Protein AF-A0A959UDE2-F1 (afdb_monomer)

Solvent-accessible surface area (backbone atoms only — not comparable to full-atom values): 11871 Å² total; per-residue (Å²): 130,57,74,70,58,54,49,51,53,54,50,54,54,52,52,52,50,50,57,50,50,54,61,70,44,70,85,55,93,52,63,67,60,54,53,51,52,50,51,52,51,51,52,51,49,50,52,50,49,54,52,45,51,59,54,64,69,48,62,85,68,68,84,75,80,61,87,72,89,78,67,76,58,68,69,60,53,53,56,47,50,55,52,51,49,52,54,49,39,49,51,40,50,53,50,49,48,43,42,34,73,77,64,70,37,81,78,44,67,22,20,68,50,40,46,54,50,52,62,78,40,41,63,65,49,65,68,39,83,88,42,53,56,46,80,45,87,44,30,38,33,42,39,53,98,88,46,47,45,58,48,44,40,30,78,72,29,40,61,63,42,44,41,37,64,44,51,33,48,33,38,61,72,53,65,54,91,64,90,65,77,44,41,68,58,39,43,51,52,50,53,54,32,37,78,67,63,49,32,40,76,70,87,79,75,37,30,33,78,99

Nearest PDB structures (foldseek):
  7z1n-assembly1_P  TM=7.019E-01  e=1.060E+00  Saccharomyces cerevisiae W303
  7z31-assembly1_P  TM=6.556E-01  e=1.060E+00  Saccharomyces cerevisiae S288C
  8bws-assembly1_P  TM=5.848E-01  e=4.422E+00  Saccharomyces cerevisiae S288C
  6jyi-assembly1_B  TM=6.966E-01  e=8.020E+00  Bacillus cereus ATCC 14579

Sequence (210 aa):
MNRKSQFWLFFISSLSLVVFLTFLNYHNSNLIVYLLLIALTIALLIKAITYKTQNDLIVDIDINELPRENAIPLDDQITEFYHILSLFNKAQKDSCDILHKDLNLPIPITNNEWVVFRMENKKAIKDYSKYQIFPHGYGLSLKTPDFFIDFDFGENGEINGFDAGRLFNFISKNKIKSSLKNQKIIEQVIADQINKNKVVYSGYINHYLA

pLDDT: mean 83.31, std 16.68, range [41.69, 98.69]

Secondary structure (DSSP, 8-state):
--HHHHHHHHHHHHHHHHHHHHHHGGGS--HHHHHHHHHHHHHHHHHHHHHHHHHHSS----TTSS-GGGPPPHHHHHHHHHHHHHHHHHHHHHHHHHHHHTT-PPPPSSHHHHHHHHHHTHHHHHH-SSSEEEEETTEEEEE-SS-EEEEE--TT--S--B-HHHHHHHHHHTT---S--SHHHHHHHHHHHHHTTSEEE-SSS-EEE-

Mean predicted aligned error: 13.26 Å

Structure (mmCIF, N/CA/C/O backbone):
data_AF-A0A959UDE2-F1
#
_entry.id   AF-A0A959UDE2-F1
#
loop_
_atom_site.group_PDB
_atom_site.id
_atom_site.type_symbol
_atom_site.label_atom_id
_atom_site.label_alt_id
_atom_site.label_comp_id
_atom_site.label_asym_id
_atom_site.label_entity_id
_atom_site.label_seq_id
_atom_site.pdbx_PDB_ins_code
_atom_site.Cartn_x
_atom_site.Cartn_y
_atom_site.Cartn_z
_atom_site.occupancy
_atom_site.B_iso_or_equiv
_atom_site.auth_seq_id
_atom_site.auth_comp_id
_atom_site.auth_asym_id
_atom_site.auth_atom_id
_atom_site.pdbx_PDB_model_num
ATOM 1 N N . MET A 1 1 ? -7.900 -1.414 40.542 1.00 51.38 1 MET A N 1
ATOM 2 C CA . MET A 1 1 ? -6.565 -1.698 39.963 1.00 51.38 1 MET A CA 1
ATOM 3 C C . MET A 1 1 ? -6.672 -1.631 38.449 1.00 51.38 1 MET A C 1
ATOM 5 O O . MET A 1 1 ? -7.536 -2.300 37.899 1.00 51.38 1 MET A O 1
ATOM 9 N N . ASN A 1 2 ? -5.869 -0.802 37.779 1.00 61.62 2 ASN A N 1
ATOM 10 C CA . ASN A 1 2 ? -5.877 -0.717 36.312 1.00 61.62 2 ASN A CA 1
ATOM 11 C C . ASN A 1 2 ? -5.228 -1.975 35.685 1.00 61.62 2 ASN A C 1
ATOM 13 O O . ASN A 1 2 ? -4.463 -2.677 36.350 1.00 61.62 2 ASN A O 1
ATOM 17 N N . ARG A 1 3 ? -5.510 -2.279 34.409 1.00 56.88 3 ARG A N 1
ATOM 18 C CA . ARG A 1 3 ? -4.966 -3.479 33.733 1.00 56.88 3 ARG A CA 1
ATOM 19 C C . ARG A 1 3 ? -3.430 -3.536 33.752 1.00 56.88 3 ARG A C 1
ATOM 21 O O . ARG A 1 3 ? -2.873 -4.616 33.923 1.00 56.88 3 ARG A O 1
ATOM 28 N N . LYS A 1 4 ? -2.754 -2.377 33.685 1.00 55.34 4 LYS A N 1
ATOM 29 C CA . LYS A 1 4 ? -1.290 -2.263 33.836 1.00 55.34 4 LYS A CA 1
ATOM 30 C C . LYS A 1 4 ? -0.834 -2.812 35.205 1.00 55.34 4 LYS A C 1
ATOM 32 O O . LYS A 1 4 ? 0.069 -3.638 35.262 1.00 55.34 4 LYS A O 1
ATOM 37 N N . SER A 1 5 ? -1.507 -2.448 36.298 1.00 61.59 5 SER A N 1
ATOM 38 C CA . SER A 1 5 ? -1.184 -2.904 37.662 1.00 61.59 5 SER A CA 1
ATOM 39 C C . SER A 1 5 ? -1.446 -4.398 37.896 1.00 61.59 5 SER A C 1
ATOM 41 O O . SER A 1 5 ? -0.665 -5.045 38.586 1.00 61.59 5 SER A O 1
ATOM 43 N N . GLN A 1 6 ? -2.489 -4.974 37.284 1.00 65.56 6 GLN A N 1
ATOM 44 C CA . GLN A 1 6 ? -2.759 -6.419 37.355 1.00 65.56 6 GLN A CA 1
ATOM 45 C C . GLN A 1 6 ? -1.688 -7.241 36.626 1.00 65.56 6 GLN A C 1
ATOM 47 O O . GLN A 1 6 ? -1.254 -8.270 37.141 1.00 65.56 6 GLN A O 1
ATOM 52 N N . PHE A 1 7 ? -1.223 -6.763 35.468 1.00 67.69 7 PHE A N 1
ATOM 53 C CA . PHE A 1 7 ? -0.154 -7.413 34.712 1.00 67.69 7 PHE A CA 1
ATOM 54 C C . PHE A 1 7 ? 1.179 -7.403 35.473 1.00 67.69 7 PHE A C 1
ATOM 56 O O . PHE A 1 7 ? 1.817 -8.444 35.600 1.00 67.69 7 PHE A O 1
ATOM 63 N N . TRP A 1 8 ? 1.570 -6.259 36.046 1.00 62.38 8 TRP A N 1
ATOM 64 C CA . TRP A 1 8 ? 2.806 -6.155 36.833 1.00 62.38 8 TRP A CA 1
ATOM 65 C C . TRP A 1 8 ? 2.795 -7.048 38.078 1.00 62.38 8 TRP A C 1
ATOM 67 O O . TRP A 1 8 ? 3.799 -7.691 38.371 1.00 62.38 8 TRP A O 1
ATOM 77 N N . LEU A 1 9 ? 1.658 -7.154 38.771 1.00 62.78 9 LEU A N 1
ATOM 78 C CA . LEU A 1 9 ? 1.518 -8.051 39.923 1.00 62.78 9 LEU A CA 1
ATOM 79 C C . LEU A 1 9 ? 1.625 -9.531 39.533 1.00 62.78 9 LEU A C 1
ATOM 81 O O . LEU A 1 9 ? 2.259 -10.299 40.254 1.00 62.78 9 LEU A O 1
ATOM 85 N N . PHE A 1 10 ? 1.062 -9.925 38.387 1.00 65.81 10 PHE A N 1
ATOM 86 C CA . PHE A 1 10 ? 1.195 -11.288 37.864 1.00 65.81 10 PHE A CA 1
ATOM 87 C C . PHE A 1 10 ? 2.630 -11.592 37.401 1.00 65.81 10 PHE A C 1
ATOM 89 O O . PHE A 1 10 ? 3.157 -12.676 37.641 1.00 65.81 10 PHE A O 1
ATOM 96 N N . PHE A 1 11 ? 3.297 -10.619 36.779 1.00 66.31 11 PHE A N 1
ATOM 97 C CA . PHE A 1 11 ? 4.675 -10.770 36.319 1.00 66.31 11 PHE A CA 1
ATOM 98 C C . PHE A 1 11 ? 5.650 -10.930 37.495 1.00 66.31 11 PHE A C 1
ATOM 100 O O . PHE A 1 11 ? 6.441 -11.872 37.515 1.00 66.31 11 PHE A O 1
ATOM 107 N N . ILE A 1 12 ? 5.541 -10.078 38.520 1.00 67.88 12 ILE A N 1
ATOM 108 C CA . ILE A 1 12 ? 6.398 -10.134 39.714 1.00 67.88 12 ILE A CA 1
ATOM 109 C C . ILE A 1 12 ? 6.193 -11.445 40.485 1.00 67.88 12 ILE A C 1
ATOM 111 O O . ILE A 1 12 ? 7.171 -12.059 40.908 1.00 67.88 12 ILE A O 1
ATOM 115 N N . SER A 1 13 ? 4.951 -11.919 40.632 1.00 65.62 13 SER A N 1
ATOM 116 C CA . SER A 1 13 ? 4.688 -13.187 41.325 1.00 65.62 13 SER A CA 1
ATOM 117 C C . SER A 1 13 ? 5.232 -14.396 40.554 1.00 65.62 13 SER A C 1
ATOM 119 O O . SER A 1 13 ? 5.797 -15.303 41.164 1.00 65.62 13 SER A O 1
ATOM 121 N N . SER A 1 14 ? 5.147 -14.383 39.220 1.00 65.38 14 SER A N 1
ATOM 122 C CA . SER A 1 14 ? 5.686 -15.452 38.370 1.00 65.38 14 SER A CA 1
ATOM 123 C C . SER A 1 14 ? 7.220 -15.499 38.356 1.00 65.38 14 SER A C 1
ATOM 125 O O . SER A 1 14 ? 7.794 -16.585 38.432 1.00 65.38 14 SER A O 1
ATOM 127 N N . LEU A 1 15 ? 7.895 -14.344 38.349 1.00 64.38 15 LEU A N 1
ATOM 128 C CA . LEU A 1 15 ? 9.357 -14.271 38.374 1.00 64.38 15 LEU A CA 1
ATOM 129 C C . LEU A 1 15 ? 9.918 -14.765 39.715 1.00 64.38 15 LEU A C 1
ATOM 131 O O . LEU A 1 15 ? 10.871 -15.543 39.737 1.00 64.38 15 LEU A O 1
ATOM 135 N N . SER A 1 16 ? 9.278 -14.391 40.827 1.00 67.94 16 SER A N 1
ATOM 136 C CA . SER A 1 16 ? 9.636 -14.885 42.161 1.00 67.94 16 SER A CA 1
ATOM 137 C C . SER A 1 16 ? 9.441 -16.396 42.295 1.00 67.94 16 SER A C 1
ATOM 139 O O . SER A 1 16 ? 10.277 -17.063 42.901 1.00 67.94 16 SER A O 1
ATOM 141 N N . LEU A 1 17 ? 8.382 -16.956 41.697 1.00 68.56 17 LEU A N 1
ATOM 142 C CA . LEU A 1 17 ? 8.134 -18.399 41.708 1.00 68.56 17 LEU A CA 1
ATOM 143 C C . LEU A 1 17 ? 9.202 -19.164 40.920 1.00 68.56 17 LEU A C 1
ATOM 145 O O . LEU A 1 17 ? 9.684 -20.193 41.386 1.00 68.56 17 LEU A O 1
ATOM 149 N N . VAL A 1 18 ? 9.603 -18.655 39.753 1.00 64.19 18 VAL A N 1
ATOM 150 C CA . VAL A 1 18 ? 10.652 -19.284 38.945 1.00 64.19 18 VAL A CA 1
ATOM 151 C C . VAL A 1 18 ? 11.982 -19.263 39.686 1.00 64.19 18 VAL A C 1
ATOM 153 O O . VAL A 1 18 ? 12.562 -20.327 39.851 1.00 64.19 18 VAL A O 1
ATOM 156 N N . VAL A 1 19 ? 12.418 -18.109 40.207 1.00 68.00 19 VAL A N 1
ATOM 157 C CA . VAL A 1 19 ? 13.674 -17.981 40.975 1.00 68.00 19 VAL A CA 1
ATOM 158 C C . VAL A 1 19 ? 13.685 -18.906 42.197 1.00 68.00 19 VAL A C 1
ATOM 160 O O . VAL A 1 19 ? 14.695 -19.548 42.484 1.00 68.00 19 VAL A O 1
ATOM 163 N N . PHE A 1 20 ? 12.553 -19.022 42.894 1.00 68.38 20 PHE A N 1
ATOM 164 C CA . PHE A 1 20 ? 12.403 -19.922 44.036 1.00 68.38 20 PHE A CA 1
ATOM 165 C C 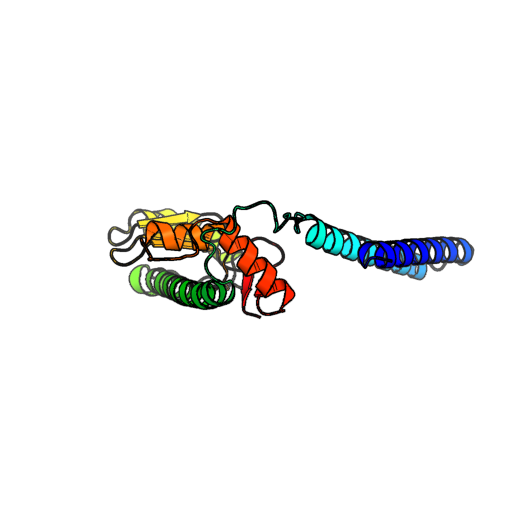. 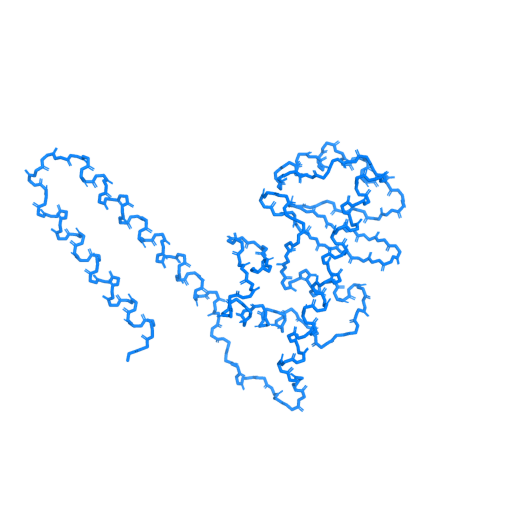PHE A 1 20 ? 12.506 -21.402 43.633 1.00 68.38 20 PHE A C 1
ATOM 167 O O . PHE A 1 20 ? 13.192 -22.179 44.298 1.00 68.38 20 PHE A O 1
ATOM 174 N N . LEU A 1 21 ? 11.897 -21.798 42.510 1.00 63.06 21 LEU A N 1
ATOM 175 C CA . LEU A 1 21 ? 11.994 -23.160 41.979 1.00 63.06 21 LEU A CA 1
ATOM 176 C C . LEU A 1 21 ? 13.403 -23.492 41.466 1.00 63.06 21 LEU A C 1
ATOM 178 O O . LEU A 1 21 ? 13.853 -24.623 41.651 1.00 63.06 21 LEU A O 1
ATOM 182 N N . THR A 1 22 ? 14.136 -22.535 40.882 1.00 62.19 22 THR A N 1
ATOM 183 C CA . THR A 1 22 ? 15.546 -22.738 40.506 1.00 62.19 22 THR A CA 1
ATOM 184 C C . THR A 1 22 ? 16.444 -22.913 41.727 1.00 62.19 22 THR A C 1
ATOM 186 O O . THR A 1 22 ? 17.376 -23.712 41.679 1.00 62.19 22 THR A O 1
ATOM 189 N N . PHE A 1 23 ? 16.151 -22.212 42.827 1.00 64.69 23 PHE A N 1
ATOM 190 C CA . PHE A 1 23 ? 16.883 -22.348 44.087 1.00 64.69 23 PHE A CA 1
ATOM 191 C C . PHE A 1 23 ? 16.626 -23.709 44.755 1.00 64.69 23 PHE A C 1
ATOM 193 O O . PHE A 1 23 ? 17.565 -24.363 45.200 1.00 64.69 23 PHE A O 1
ATOM 200 N N . LEU A 1 24 ? 15.375 -24.188 44.753 1.00 62.50 24 LEU A N 1
ATOM 201 C CA . LEU A 1 24 ? 15.019 -25.506 45.295 1.00 62.50 24 LEU A CA 1
ATOM 202 C C . LEU A 1 24 ? 15.582 -26.677 44.470 1.00 62.50 24 LEU A C 1
ATOM 204 O O . LEU A 1 24 ? 15.932 -27.709 45.040 1.00 62.50 24 LEU A O 1
ATOM 208 N N . ASN A 1 25 ? 15.709 -26.528 43.147 1.00 57.69 25 ASN A N 1
ATOM 209 C CA . ASN A 1 25 ? 16.255 -27.571 42.269 1.00 57.69 25 ASN A CA 1
ATOM 210 C C . ASN A 1 25 ? 17.786 -27.559 42.136 1.00 57.69 25 ASN A C 1
ATOM 212 O O . ASN A 1 25 ? 18.331 -28.462 41.506 1.00 57.69 25 ASN A O 1
ATOM 216 N N . TYR A 1 26 ? 18.496 -26.601 42.741 1.00 56.41 26 TYR A N 1
ATOM 217 C CA . TYR A 1 26 ? 19.959 -26.496 42.644 1.00 56.41 26 TYR A CA 1
ATOM 218 C C . TYR A 1 26 ? 20.704 -27.735 43.187 1.00 56.41 26 TYR A C 1
ATOM 220 O O . TYR A 1 26 ? 21.843 -27.995 42.807 1.00 56.41 26 TYR A O 1
ATOM 228 N N . HIS A 1 27 ? 20.050 -28.550 44.022 1.00 59.66 27 HIS A N 1
ATOM 229 C CA . HIS A 1 27 ? 20.620 -29.789 44.558 1.00 59.66 27 HIS A CA 1
ATOM 230 C C . HIS A 1 27 ? 20.353 -31.053 43.721 1.00 59.66 27 HIS A C 1
ATOM 232 O O . HIS A 1 27 ? 20.946 -32.088 44.013 1.00 59.66 27 HIS A O 1
ATOM 238 N N . ASN A 1 28 ? 19.531 -30.989 42.665 1.00 59.72 28 ASN A N 1
ATOM 239 C CA . ASN A 1 28 ? 19.298 -32.112 41.753 1.00 59.72 28 ASN A CA 1
ATOM 240 C C . ASN A 1 28 ? 19.955 -31.835 40.396 1.00 59.72 28 ASN A C 1
ATOM 242 O O . ASN A 1 28 ? 19.566 -30.921 39.676 1.00 59.72 28 ASN A O 1
ATOM 246 N N . SER A 1 29 ? 20.941 -32.657 40.028 1.00 58.19 29 SER A N 1
ATOM 247 C CA . SER A 1 29 ? 21.861 -32.507 38.885 1.00 58.19 29 SER A CA 1
ATOM 248 C C . SER A 1 29 ? 21.223 -32.630 37.490 1.00 58.19 29 SER A C 1
ATOM 250 O O . SER A 1 29 ? 21.885 -33.034 36.535 1.00 58.19 29 SER A O 1
ATOM 252 N N . ASN A 1 30 ? 19.936 -32.324 37.332 1.00 72.25 30 ASN A N 1
ATOM 253 C CA . ASN A 1 30 ? 19.227 -32.511 36.076 1.00 72.25 30 ASN A CA 1
ATOM 254 C C . ASN A 1 30 ? 19.313 -31.240 35.219 1.00 72.25 30 ASN A C 1
ATOM 256 O O . ASN A 1 30 ? 18.377 -30.444 35.136 1.00 72.25 30 ASN A O 1
ATOM 260 N N . LEU A 1 31 ? 20.477 -31.058 34.587 1.00 74.00 31 LEU A N 1
ATOM 261 C CA . LEU A 1 31 ? 20.820 -29.931 33.708 1.00 74.00 31 LEU A CA 1
ATOM 262 C C . LEU A 1 31 ? 19.719 -29.616 32.675 1.00 74.00 31 LEU A C 1
ATOM 264 O O . LEU A 1 31 ? 19.478 -28.455 32.358 1.00 74.00 31 LEU A O 1
ATOM 268 N N . ILE A 1 32 ? 19.002 -30.638 32.200 1.00 74.94 32 ILE A N 1
ATOM 269 C CA . ILE A 1 32 ? 17.891 -30.502 31.247 1.00 74.94 32 ILE A CA 1
ATOM 270 C C . ILE A 1 32 ? 16.738 -29.674 31.835 1.00 74.94 32 ILE A C 1
ATOM 272 O O . ILE A 1 32 ? 16.213 -28.786 31.166 1.00 74.94 32 ILE A O 1
ATOM 276 N N . VAL A 1 33 ? 16.366 -29.910 33.097 1.00 74.38 33 VAL A N 1
ATOM 277 C CA . VAL A 1 33 ? 15.286 -29.166 33.772 1.00 74.38 33 VAL A CA 1
ATOM 278 C C . VAL A 1 33 ? 15.675 -27.698 33.941 1.00 74.38 33 VAL A C 1
ATOM 280 O O . VAL A 1 33 ? 14.852 -26.807 33.740 1.00 74.38 33 VAL A O 1
ATOM 283 N N . TYR A 1 34 ? 16.947 -27.438 34.244 1.00 73.50 34 TYR A N 1
ATOM 284 C CA . TYR A 1 34 ? 17.476 -26.084 34.378 1.00 73.50 34 TYR A CA 1
ATOM 285 C C . TYR A 1 34 ? 17.422 -25.312 33.050 1.00 73.50 34 TYR A C 1
ATOM 287 O O . TYR A 1 34 ? 16.951 -24.176 33.008 1.00 73.50 34 TYR A O 1
ATOM 295 N N . LEU A 1 35 ? 17.821 -25.952 31.946 1.00 76.00 35 LEU A N 1
ATOM 296 C CA . LEU A 1 35 ? 17.748 -25.360 30.608 1.00 76.00 35 LEU A CA 1
ATOM 297 C C . LEU A 1 35 ? 16.302 -25.072 30.176 1.00 76.00 35 LEU A C 1
ATOM 299 O O . LEU A 1 35 ? 16.040 -24.015 29.603 1.00 76.00 35 LEU A O 1
ATOM 303 N N . LEU A 1 36 ? 15.353 -25.958 30.498 1.00 76.62 36 LEU A N 1
ATOM 304 C CA . LEU A 1 36 ? 13.929 -25.741 30.212 1.00 76.62 36 LEU A CA 1
ATOM 305 C C . LEU A 1 36 ? 13.344 -24.567 31.011 1.00 76.62 36 LEU A C 1
ATOM 307 O O . LEU A 1 36 ? 12.588 -23.769 30.458 1.00 76.62 36 LEU A O 1
ATOM 311 N N . LEU A 1 37 ? 13.719 -24.418 32.285 1.00 75.00 37 LEU A N 1
ATOM 312 C CA . LEU A 1 37 ? 13.290 -23.286 33.114 1.00 75.00 37 LEU A CA 1
ATOM 313 C C . LEU A 1 37 ? 13.873 -21.957 32.615 1.00 75.00 37 LEU A C 1
ATOM 315 O O . LEU A 1 37 ? 13.151 -20.959 32.551 1.00 75.00 37 LEU A O 1
ATOM 319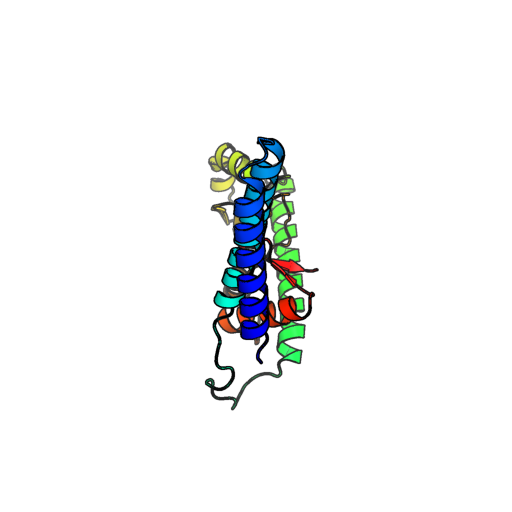 N N . ILE A 1 38 ? 15.143 -21.938 32.199 1.00 77.38 38 ILE A N 1
ATOM 320 C CA . ILE A 1 38 ? 15.755 -20.759 31.569 1.00 77.38 38 ILE A CA 1
ATOM 321 C C . ILE A 1 38 ? 15.019 -20.402 30.276 1.00 77.38 38 ILE A C 1
ATOM 323 O O . ILE A 1 38 ? 14.627 -19.249 30.104 1.00 77.38 38 ILE A O 1
ATOM 327 N N . ALA A 1 39 ? 14.781 -21.376 29.394 1.00 75.88 39 ALA A N 1
ATOM 328 C CA . ALA A 1 39 ? 14.082 -21.148 28.132 1.00 75.88 39 ALA A CA 1
ATOM 329 C C . ALA A 1 39 ? 12.668 -20.586 28.353 1.00 75.88 39 ALA A C 1
ATOM 331 O O . ALA A 1 39 ? 12.279 -19.621 27.694 1.00 75.88 39 ALA A O 1
ATOM 332 N N . LEU A 1 40 ? 11.926 -21.122 29.329 1.00 80.38 40 LEU A N 1
ATOM 333 C CA . LEU A 1 40 ? 10.604 -20.616 29.698 1.00 80.38 40 LEU A CA 1
ATOM 334 C C . LEU A 1 40 ? 10.673 -19.178 30.235 1.00 80.38 40 LEU A C 1
ATOM 336 O O . LEU A 1 40 ? 9.856 -18.341 29.860 1.00 80.38 40 LEU A O 1
ATOM 340 N N . THR A 1 41 ? 11.666 -18.872 31.072 1.00 77.94 41 THR A N 1
ATOM 341 C CA . THR A 1 41 ? 11.870 -17.522 31.623 1.00 77.94 41 THR A CA 1
ATOM 342 C C . THR A 1 41 ? 12.168 -16.513 30.519 1.00 77.94 41 THR A C 1
ATOM 344 O O . THR A 1 41 ? 11.572 -15.439 30.489 1.00 77.94 41 THR A O 1
ATOM 347 N N . ILE A 1 42 ? 13.044 -16.872 29.576 1.00 77.19 42 ILE A N 1
ATOM 348 C CA . ILE A 1 42 ? 13.373 -16.042 28.413 1.00 77.19 42 ILE A CA 1
ATOM 349 C C . ILE A 1 42 ? 12.128 -15.831 27.546 1.00 77.19 42 ILE A C 1
ATOM 351 O O . ILE A 1 42 ? 11.838 -14.697 27.175 1.00 77.19 42 ILE A O 1
ATOM 355 N N . ALA A 1 43 ? 11.347 -16.880 27.272 1.00 78.25 43 ALA A N 1
ATOM 356 C CA . ALA A 1 43 ? 10.117 -16.770 26.489 1.00 78.25 43 ALA A CA 1
ATOM 357 C C . ALA A 1 43 ? 9.082 -15.842 27.151 1.00 78.25 43 ALA A C 1
ATOM 359 O O . ALA A 1 43 ? 8.462 -15.015 26.478 1.00 78.25 43 ALA A O 1
ATOM 360 N N . LEU A 1 44 ? 8.921 -15.930 28.476 1.00 75.19 44 LEU A N 1
ATOM 361 C CA . LEU A 1 44 ? 8.044 -15.039 29.240 1.00 75.19 44 LEU A CA 1
ATOM 362 C C . LEU A 1 44 ? 8.555 -13.593 29.242 1.00 75.19 44 LEU A C 1
ATOM 364 O O . LEU A 1 44 ? 7.751 -12.669 29.110 1.00 75.19 44 LEU A O 1
ATOM 368 N N . LEU A 1 45 ? 9.871 -13.388 29.337 1.00 73.88 45 LEU A N 1
ATOM 369 C CA . LEU A 1 45 ? 10.493 -12.067 29.265 1.00 73.88 45 LEU A CA 1
ATOM 370 C C . LEU A 1 45 ? 10.303 -11.436 27.881 1.00 73.88 45 LEU A C 1
ATOM 372 O O . LEU A 1 45 ? 9.892 -10.283 27.802 1.00 73.88 45 LEU A O 1
ATOM 376 N N . ILE A 1 46 ? 10.528 -12.192 26.800 1.00 73.12 46 ILE A N 1
ATOM 377 C CA . ILE A 1 46 ? 10.279 -11.739 25.424 1.00 73.12 46 ILE A CA 1
ATOM 378 C C . ILE A 1 46 ? 8.813 -11.342 25.276 1.00 73.12 46 ILE A C 1
ATOM 380 O O . ILE A 1 46 ? 8.529 -10.230 24.850 1.00 73.12 46 ILE A O 1
ATOM 384 N N . LYS A 1 47 ? 7.875 -12.192 25.714 1.00 71.50 47 LYS A N 1
ATOM 385 C CA . LYS A 1 47 ? 6.440 -11.892 25.641 1.00 71.50 47 LYS A CA 1
ATOM 386 C C . LYS A 1 47 ? 6.067 -10.633 26.431 1.00 71.50 47 LYS A C 1
ATOM 388 O O . LYS A 1 47 ? 5.255 -9.842 25.958 1.00 71.50 47 LYS A O 1
ATOM 393 N N . ALA A 1 48 ? 6.662 -10.425 27.606 1.00 67.31 48 ALA A N 1
ATOM 394 C CA . ALA A 1 48 ? 6.445 -9.228 28.414 1.00 67.31 48 ALA A CA 1
ATOM 395 C C . ALA A 1 48 ? 7.038 -7.969 27.765 1.00 67.31 48 ALA A C 1
ATOM 397 O O . ALA A 1 48 ? 6.390 -6.924 27.782 1.00 67.31 48 ALA A O 1
ATOM 398 N N . ILE A 1 49 ? 8.226 -8.068 27.159 1.00 68.19 49 ILE A N 1
ATOM 399 C CA . ILE A 1 49 ? 8.845 -6.979 26.396 1.00 68.19 49 ILE A CA 1
ATOM 400 C C . ILE A 1 49 ? 7.983 -6.652 25.180 1.00 68.19 49 ILE A C 1
ATOM 402 O O . ILE A 1 49 ? 7.594 -5.505 25.043 1.00 68.19 49 ILE A O 1
ATOM 406 N N . THR A 1 50 ? 7.589 -7.632 24.364 1.00 67.81 50 THR A N 1
ATOM 407 C CA . THR A 1 50 ? 6.712 -7.421 23.201 1.00 67.81 50 THR A CA 1
ATOM 408 C C . THR A 1 50 ? 5.383 -6.783 23.602 1.00 67.81 50 THR A C 1
ATOM 410 O O . THR A 1 50 ? 4.956 -5.821 22.971 1.00 67.81 50 THR A O 1
ATOM 413 N N . TYR A 1 51 ? 4.754 -7.256 24.683 1.00 64.75 51 TYR A N 1
ATOM 414 C CA . TYR A 1 51 ? 3.516 -6.671 25.206 1.00 64.75 51 TYR A CA 1
ATOM 415 C C . TYR A 1 51 ? 3.717 -5.237 25.711 1.00 64.75 51 TYR A C 1
ATOM 417 O O . TYR A 1 51 ? 2.862 -4.375 25.503 1.00 64.75 51 TYR A O 1
ATOM 425 N N . LYS A 1 52 ? 4.846 -4.962 26.373 1.00 65.81 52 LYS A N 1
ATOM 426 C CA . LYS A 1 52 ? 5.204 -3.615 26.814 1.00 65.81 52 LYS A CA 1
ATOM 427 C C . LYS A 1 52 ? 5.475 -2.707 25.618 1.00 65.81 52 LYS A C 1
ATOM 429 O O . LYS A 1 52 ? 4.913 -1.630 25.580 1.00 65.81 52 LYS A O 1
ATOM 434 N N . THR A 1 53 ? 6.229 -3.143 24.614 1.00 60.19 53 THR A N 1
ATOM 435 C CA . THR A 1 53 ? 6.484 -2.372 23.391 1.00 60.19 53 THR A CA 1
ATOM 436 C C . THR A 1 53 ? 5.190 -2.093 22.628 1.00 60.19 53 THR A C 1
ATOM 438 O O . THR A 1 53 ? 4.985 -0.965 22.206 1.00 60.19 53 THR A O 1
ATOM 441 N N . GLN A 1 54 ? 4.271 -3.059 22.525 1.00 55.53 54 GLN A N 1
ATOM 442 C CA . GLN A 1 54 ? 2.940 -2.832 21.944 1.00 55.53 54 GLN A CA 1
ATOM 443 C C . GLN A 1 54 ? 2.120 -1.799 22.732 1.00 55.53 54 GLN A C 1
ATOM 445 O O . GLN A 1 54 ? 1.416 -1.008 22.119 1.00 55.53 54 GLN A O 1
ATOM 450 N N . ASN A 1 55 ? 2.221 -1.771 24.065 1.00 54.00 55 ASN A N 1
ATOM 451 C CA . ASN A 1 55 ? 1.498 -0.804 24.902 1.00 54.00 55 ASN A CA 1
ATOM 452 C C . ASN A 1 55 ? 2.207 0.545 25.081 1.00 54.00 55 ASN A C 1
ATOM 454 O O . ASN A 1 55 ? 1.535 1.522 25.375 1.00 54.00 55 ASN A O 1
ATOM 458 N N . ASP A 1 56 ? 3.528 0.609 24.931 1.00 51.28 56 ASP A N 1
ATOM 459 C CA . ASP A 1 56 ? 4.316 1.845 24.992 1.00 51.28 56 ASP A CA 1
ATOM 460 C C . ASP A 1 56 ? 4.345 2.542 23.615 1.00 51.28 56 ASP A C 1
ATOM 462 O O . ASP A 1 56 ? 4.539 3.752 23.541 1.00 51.28 56 ASP A O 1
ATOM 466 N N . LEU A 1 57 ? 4.097 1.801 22.521 1.00 45.91 57 LEU A N 1
ATOM 467 C CA . LEU A 1 57 ? 3.760 2.356 21.201 1.00 45.91 57 LEU A CA 1
ATOM 468 C C . LEU A 1 57 ? 2.332 2.915 21.149 1.00 45.91 57 LEU A C 1
ATOM 470 O O . LEU A 1 57 ? 2.038 3.755 20.299 1.00 45.91 57 LEU A O 1
ATOM 474 N N . ILE A 1 58 ? 1.460 2.516 22.082 1.00 43.56 58 ILE A N 1
ATOM 475 C CA . ILE A 1 58 ? 0.266 3.295 22.406 1.00 43.56 58 ILE A CA 1
ATOM 476 C C . ILE A 1 58 ? 0.763 4.463 23.253 1.00 43.56 58 ILE A C 1
ATOM 478 O O . ILE A 1 58 ? 0.735 4.439 24.482 1.00 43.56 58 ILE A O 1
ATOM 482 N N . VAL A 1 59 ? 1.256 5.499 22.573 1.00 43.97 59 VAL A N 1
ATOM 483 C CA . VAL A 1 59 ? 1.292 6.838 23.154 1.00 43.97 59 VAL A CA 1
ATOM 484 C C . VAL A 1 59 ? -0.098 7.044 23.751 1.00 43.97 59 VAL A C 1
ATOM 486 O O . VAL A 1 59 ? -1.089 6.893 23.033 1.00 43.97 59 VAL A O 1
ATOM 489 N N . ASP A 1 60 ? -0.178 7.322 25.054 1.00 41.97 60 ASP A N 1
ATOM 490 C CA . ASP A 1 60 ? -1.387 7.850 25.683 1.00 41.97 60 ASP A CA 1
ATOM 491 C C . ASP A 1 60 ? -1.642 9.212 25.008 1.00 41.97 60 ASP A C 1
ATOM 493 O O . ASP A 1 60 ? -1.252 10.270 25.495 1.00 41.97 60 ASP A O 1
ATOM 497 N N . ILE A 1 61 ? -2.189 9.177 23.790 1.00 46.56 61 ILE A N 1
ATOM 498 C CA . ILE A 1 61 ? -2.664 10.347 23.079 1.00 46.56 61 ILE A CA 1
ATOM 499 C C . ILE A 1 61 ? -3.859 10.773 23.905 1.00 46.56 61 ILE A C 1
ATOM 501 O O . ILE A 1 61 ? -4.890 10.097 23.897 1.00 46.56 61 ILE A O 1
ATOM 505 N N . ASP A 1 62 ? -3.704 11.870 24.639 1.00 44.38 62 ASP A N 1
ATOM 506 C CA . ASP A 1 62 ? -4.840 12.533 25.246 1.00 44.38 62 ASP A CA 1
ATOM 507 C C . ASP A 1 62 ? -5.803 12.920 24.119 1.00 44.38 62 ASP A C 1
ATOM 509 O O . ASP A 1 62 ? -5.609 13.881 23.371 1.00 44.38 62 ASP A O 1
ATOM 513 N N . ILE A 1 63 ? -6.841 12.102 23.961 1.00 46.50 63 ILE A N 1
ATOM 514 C CA . ILE A 1 63 ? -7.918 12.271 22.987 1.00 46.50 63 ILE A CA 1
ATOM 515 C C . ILE A 1 63 ? -8.720 13.561 23.225 1.00 46.50 63 ILE A C 1
ATOM 517 O O . ILE A 1 63 ? -9.628 13.862 22.450 1.00 46.50 63 ILE A O 1
ATOM 521 N N . ASN A 1 64 ? -8.407 14.332 24.273 1.00 46.06 64 ASN A N 1
ATOM 522 C CA . ASN A 1 64 ? -9.091 15.572 24.617 1.00 46.06 64 ASN A CA 1
ATOM 523 C C . ASN A 1 64 ? -8.337 16.855 24.233 1.00 46.06 64 ASN A C 1
ATOM 525 O O . ASN A 1 64 ? -8.939 17.919 24.343 1.00 46.06 64 ASN A O 1
ATOM 529 N N . GLU A 1 65 ? -7.098 16.797 23.732 1.00 47.62 65 GLU A N 1
ATOM 530 C CA . GLU A 1 65 ? -6.305 18.012 23.447 1.00 47.62 65 GLU A CA 1
ATOM 531 C C . GLU A 1 65 ? -6.367 18.533 21.996 1.00 47.62 65 GLU A C 1
ATOM 533 O O . GLU A 1 65 ? -5.578 19.394 21.607 1.00 47.62 65 GLU A O 1
ATOM 538 N N . LEU A 1 66 ? -7.321 18.087 21.171 1.00 47.12 66 LEU A N 1
ATOM 539 C CA . LEU A 1 66 ? -7.578 18.724 19.870 1.00 47.12 66 LEU A CA 1
ATOM 540 C C . LEU A 1 66 ? -8.956 19.405 19.846 1.00 47.12 66 LEU A C 1
ATOM 542 O O . LEU A 1 66 ? -9.938 18.790 20.272 1.00 47.12 66 LEU A O 1
ATOM 546 N N . PRO A 1 67 ? -9.067 20.652 19.339 1.00 44.69 67 PRO A N 1
ATOM 547 C CA . PRO A 1 67 ? -10.336 21.371 19.293 1.00 44.69 67 PRO A CA 1
ATOM 548 C C . PRO A 1 67 ? -11.368 20.581 18.478 1.00 44.69 67 PRO A C 1
ATOM 550 O O . PRO A 1 67 ? -11.220 20.388 17.271 1.00 44.69 67 PRO A O 1
ATOM 553 N N . ARG A 1 68 ? -12.427 20.122 19.151 1.00 54.59 68 ARG A N 1
ATOM 554 C CA . ARG A 1 68 ? -13.516 19.297 18.597 1.00 54.59 68 ARG A CA 1
ATOM 555 C C . ARG A 1 68 ? -14.512 20.059 17.719 1.00 54.59 68 ARG A C 1
ATOM 557 O O . ARG A 1 68 ? -15.541 19.504 17.359 1.00 54.59 68 ARG A O 1
ATOM 564 N N . GLU A 1 69 ? -14.241 21.306 17.350 1.00 41.69 69 GLU A N 1
ATOM 565 C CA . GLU A 1 69 ? -15.253 22.138 16.686 1.00 41.69 69 GLU A CA 1
ATOM 566 C C . GLU A 1 69 ? -15.508 21.792 15.210 1.00 41.69 69 GLU A C 1
ATOM 568 O O . GLU A 1 69 ? -16.471 22.292 14.649 1.00 41.69 69 GLU A O 1
ATOM 573 N N . ASN A 1 70 ? -14.728 20.894 14.585 1.00 50.06 70 ASN A N 1
ATOM 574 C CA . ASN A 1 70 ? -14.965 20.426 13.205 1.00 50.06 70 ASN A CA 1
ATOM 575 C C . ASN A 1 70 ? -14.567 18.949 12.970 1.00 50.06 70 ASN A C 1
ATOM 577 O O . ASN A 1 70 ? -14.189 18.570 11.858 1.00 50.06 70 ASN A O 1
ATOM 581 N N . ALA A 1 71 ? -14.572 18.114 14.016 1.00 58.84 71 ALA A N 1
ATOM 582 C CA . ALA A 1 71 ? -14.166 16.714 13.895 1.00 58.84 71 ALA A CA 1
ATOM 583 C C . ALA A 1 71 ? -15.244 15.897 13.160 1.00 58.84 71 ALA A C 1
ATOM 585 O O . ALA A 1 71 ? -16.383 15.809 13.611 1.00 58.84 71 ALA A O 1
ATOM 586 N N . ILE A 1 72 ? -14.873 15.299 12.027 1.00 61.34 72 ILE A N 1
ATOM 587 C CA . ILE A 1 72 ? -15.731 14.365 11.287 1.00 61.34 72 ILE A CA 1
ATOM 588 C C . ILE A 1 72 ? -16.021 13.156 12.192 1.00 61.34 72 ILE A C 1
ATOM 590 O O . ILE A 1 72 ? -15.077 12.680 12.836 1.00 61.34 72 ILE A O 1
ATOM 594 N N . PRO A 1 73 ? -17.275 12.665 12.272 1.00 73.56 73 PRO A N 1
ATOM 595 C CA . PRO A 1 73 ? -17.623 11.506 13.089 1.00 73.56 73 PRO A CA 1
ATOM 596 C C . PRO A 1 73 ? -16.696 10.314 12.824 1.00 73.56 73 PRO A C 1
ATOM 598 O O . PRO A 1 73 ? -16.330 10.036 11.684 1.00 73.56 73 PRO A O 1
ATOM 601 N N . LEU A 1 74 ? -16.310 9.598 13.882 1.00 72.31 74 LEU A N 1
ATOM 602 C CA . LEU A 1 74 ? -15.368 8.477 13.782 1.00 72.31 74 LEU A CA 1
ATOM 603 C C . LEU A 1 74 ? -15.861 7.378 12.822 1.00 72.31 74 LEU A C 1
ATOM 605 O O . LEU A 1 74 ? -15.060 6.801 12.093 1.00 72.31 74 LEU A O 1
ATOM 609 N N . ASP A 1 75 ? -17.170 7.132 12.771 1.00 78.31 75 ASP A N 1
ATOM 610 C CA . ASP A 1 75 ? -17.765 6.123 11.886 1.00 78.31 75 ASP A CA 1
ATOM 611 C C . ASP A 1 75 ? -17.593 6.467 10.394 1.00 78.31 75 ASP A C 1
ATOM 613 O O . ASP A 1 75 ? -17.348 5.577 9.569 1.00 78.31 75 ASP A O 1
ATOM 617 N N . ASP A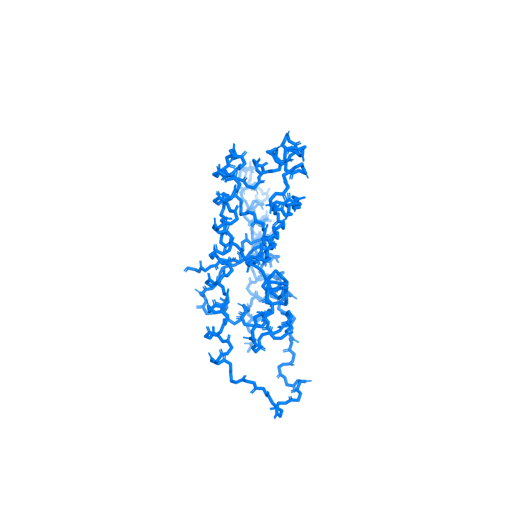 1 76 ? -17.620 7.758 10.049 1.00 83.69 76 ASP A N 1
ATOM 618 C CA . ASP A 1 76 ? -17.351 8.226 8.687 1.00 83.69 76 ASP A CA 1
ATOM 619 C C . ASP A 1 76 ? -15.871 8.017 8.330 1.00 83.69 76 ASP A C 1
ATOM 621 O O . ASP A 1 76 ? -15.554 7.551 7.235 1.00 83.69 76 ASP A O 1
ATOM 625 N N . GLN A 1 77 ? -14.960 8.269 9.279 1.00 88.75 77 GLN A N 1
ATOM 626 C CA . GLN A 1 77 ? -13.520 8.042 9.093 1.00 88.75 77 GLN A CA 1
ATOM 627 C C . GLN A 1 77 ? -13.184 6.555 8.921 1.00 88.75 77 GLN A C 1
ATOM 629 O O . GLN A 1 77 ? -12.316 6.212 8.120 1.00 88.75 77 GLN A O 1
ATOM 634 N N . ILE A 1 78 ? -13.872 5.660 9.639 1.00 92.88 78 ILE A N 1
ATOM 635 C CA . ILE A 1 78 ? -13.694 4.206 9.509 1.00 92.88 78 ILE A CA 1
ATOM 636 C C . ILE A 1 78 ? -14.175 3.727 8.137 1.00 92.88 78 ILE A C 1
ATOM 638 O O . ILE A 1 78 ? -13.468 2.983 7.455 1.00 92.88 78 ILE A O 1
ATOM 642 N N . THR A 1 79 ? -15.364 4.162 7.715 1.00 94.06 79 THR A N 1
ATOM 643 C CA . THR A 1 79 ? -15.911 3.818 6.392 1.00 94.06 79 THR A CA 1
ATOM 644 C C . THR A 1 79 ? -14.960 4.265 5.287 1.00 94.06 79 THR A C 1
ATOM 646 O O . THR A 1 79 ? -14.639 3.513 4.364 1.00 94.06 79 THR A O 1
ATOM 649 N N . GLU A 1 80 ? -14.455 5.484 5.416 1.00 95.00 80 GLU A N 1
ATOM 650 C CA . GLU A 1 80 ? -13.506 6.050 4.482 1.00 95.00 80 GLU A CA 1
ATOM 651 C C . GLU A 1 80 ? -12.152 5.332 4.490 1.00 95.00 80 GLU A C 1
ATOM 653 O O . GLU A 1 80 ? -11.595 5.071 3.426 1.00 95.00 80 GLU A O 1
ATOM 658 N N . PHE A 1 81 ? -11.645 4.946 5.660 1.00 97.25 81 PHE A N 1
ATOM 659 C CA . PHE A 1 81 ? -10.420 4.161 5.784 1.00 97.25 81 PHE A CA 1
ATOM 660 C C . PHE A 1 81 ? -10.493 2.865 4.972 1.00 97.25 81 PHE A C 1
ATOM 662 O O . PHE A 1 81 ? -9.585 2.585 4.189 1.00 97.25 81 PHE A O 1
ATOM 669 N N . TYR A 1 82 ? -11.592 2.113 5.072 1.00 97.75 82 TYR A N 1
ATOM 670 C CA . TYR A 1 82 ? -11.770 0.895 4.277 1.00 97.75 82 TYR A CA 1
ATOM 671 C C . TYR A 1 82 ? -11.908 1.171 2.779 1.00 97.75 82 TYR A C 1
ATOM 673 O O . TYR A 1 82 ? -11.411 0.392 1.961 1.00 97.75 82 TYR A O 1
ATOM 681 N N . HIS A 1 83 ? -12.538 2.285 2.401 1.00 97.44 83 HIS A N 1
ATOM 682 C CA . HIS A 1 83 ? -12.592 2.704 1.005 1.00 97.44 83 HIS A CA 1
ATOM 683 C C . HIS A 1 83 ? -11.191 3.006 0.450 1.00 97.44 83 HIS A C 1
ATOM 685 O O . HIS A 1 83 ? -10.814 2.460 -0.588 1.00 97.44 83 HIS A O 1
ATOM 691 N N . ILE A 1 84 ? -10.392 3.808 1.161 1.00 98.31 84 ILE A N 1
ATOM 692 C CA . ILE A 1 84 ? -9.009 4.120 0.779 1.00 98.31 84 ILE A CA 1
ATOM 693 C C . ILE A 1 84 ? -8.159 2.854 0.719 1.00 98.31 84 ILE A C 1
ATOM 695 O O . ILE A 1 84 ? -7.408 2.676 -0.237 1.00 98.31 84 ILE A O 1
ATOM 699 N N . LEU A 1 85 ? -8.295 1.957 1.694 1.00 98.31 85 LEU A N 1
ATOM 700 C CA . LEU A 1 85 ? -7.544 0.708 1.720 1.00 98.31 85 LEU A CA 1
ATOM 701 C C . LEU A 1 85 ? -7.884 -0.189 0.522 1.00 98.31 85 LEU A C 1
ATOM 703 O O . LEU A 1 85 ? -6.995 -0.797 -0.065 1.00 98.31 85 LEU A O 1
ATOM 707 N N . SER A 1 86 ? -9.150 -0.232 0.104 1.00 98.44 86 SER A N 1
ATOM 708 C CA . SER A 1 86 ? -9.560 -0.943 -1.113 1.00 98.44 86 SER A CA 1
ATOM 709 C C . SER A 1 86 ? -8.891 -0.370 -2.369 1.00 98.44 86 SER A C 1
ATOM 711 O O . SER A 1 86 ? -8.353 -1.120 -3.188 1.00 98.44 86 SER A O 1
ATOM 713 N N . LEU A 1 87 ? -8.850 0.962 -2.501 1.00 98.50 87 LEU A N 1
ATOM 714 C CA . LEU A 1 87 ? -8.153 1.633 -3.604 1.00 98.50 87 LEU A CA 1
ATOM 715 C C . LEU A 1 87 ? -6.642 1.369 -3.572 1.00 98.50 87 LEU A C 1
ATOM 717 O O . LEU A 1 87 ? -6.043 1.111 -4.617 1.00 98.50 87 LEU A O 1
ATOM 721 N N . PHE A 1 88 ? -6.041 1.403 -2.383 1.00 98.69 88 PHE A N 1
ATOM 722 C CA . PHE A 1 88 ? -4.625 1.123 -2.175 1.00 98.69 88 PHE A CA 1
ATOM 723 C C . PHE A 1 88 ? -4.283 -0.314 -2.583 1.00 98.69 88 PHE A C 1
ATOM 725 O O . PHE A 1 88 ? -3.437 -0.511 -3.451 1.00 98.69 88 PHE A O 1
ATOM 732 N N . ASN A 1 89 ? -5.025 -1.306 -2.079 1.00 98.56 89 ASN A N 1
ATOM 733 C CA . ASN A 1 89 ? -4.851 -2.720 -2.426 1.00 98.56 89 ASN A CA 1
ATOM 734 C C . ASN A 1 89 ? -5.009 -2.970 -3.930 1.00 98.56 89 ASN A C 1
ATOM 736 O O . ASN A 1 89 ? -4.256 -3.745 -4.525 1.00 98.56 89 ASN A O 1
ATOM 740 N N . LYS A 1 90 ? -5.969 -2.291 -4.574 1.00 98.56 90 LYS A N 1
ATOM 741 C CA . LYS A 1 90 ? -6.118 -2.351 -6.030 1.00 98.56 90 LYS A CA 1
ATOM 742 C C . LYS A 1 90 ? -4.859 -1.835 -6.730 1.00 98.56 90 LYS A C 1
ATOM 744 O O . LYS A 1 90 ? -4.353 -2.505 -7.623 1.00 98.56 90 LYS A O 1
ATOM 749 N N . ALA A 1 91 ? -4.330 -0.687 -6.312 1.00 98.50 91 ALA A N 1
ATOM 750 C CA . ALA A 1 91 ? -3.113 -0.123 -6.885 1.00 98.50 91 ALA A CA 1
ATOM 751 C C . ALA A 1 91 ? -1.864 -0.990 -6.615 1.00 98.50 91 ALA A C 1
ATOM 753 O O . ALA A 1 91 ? -0.996 -1.076 -7.485 1.00 98.50 91 ALA A O 1
ATOM 754 N N . GLN A 1 92 ? -1.777 -1.700 -5.482 1.00 98.44 92 GLN A N 1
ATOM 755 C CA . GLN A 1 92 ? -0.706 -2.680 -5.226 1.00 98.44 92 GLN A CA 1
ATOM 756 C C . GLN A 1 92 ? -0.778 -3.839 -6.223 1.00 98.44 92 GLN A C 1
ATOM 758 O O . GLN A 1 92 ? 0.220 -4.186 -6.859 1.00 98.44 92 GLN A O 1
ATOM 763 N N . LYS A 1 93 ? -1.980 -4.391 -6.425 1.00 98.06 93 LYS A N 1
ATOM 764 C CA . LYS A 1 93 ? -2.215 -5.449 -7.411 1.00 98.06 93 LYS A CA 1
ATOM 765 C C . LYS A 1 93 ? -1.895 -4.981 -8.831 1.00 98.06 93 LYS A C 1
ATOM 767 O O . LYS A 1 93 ? -1.191 -5.685 -9.548 1.00 98.06 93 LYS A O 1
ATOM 772 N N . ASP A 1 94 ? -2.367 -3.801 -9.226 1.00 97.62 94 ASP A N 1
ATOM 773 C CA . ASP A 1 94 ? -2.096 -3.236 -10.552 1.00 97.62 94 ASP A CA 1
ATOM 774 C C . ASP A 1 94 ? -0.589 -2.989 -10.756 1.00 97.62 94 ASP A C 1
ATOM 776 O O . ASP A 1 94 ? -0.061 -3.217 -11.843 1.00 97.62 94 ASP A O 1
ATOM 780 N N . SER A 1 95 ? 0.131 -2.598 -9.699 1.00 96.56 95 SER A N 1
ATOM 781 C CA . SER A 1 95 ? 1.593 -2.457 -9.732 1.00 96.56 95 SER A CA 1
ATOM 782 C C . SER A 1 95 ? 2.297 -3.792 -9.960 1.00 96.56 95 SER A C 1
ATOM 784 O O . SER A 1 95 ? 3.207 -3.871 -10.782 1.00 96.56 95 SER A O 1
ATOM 786 N N . CYS A 1 96 ? 1.866 -4.853 -9.275 1.00 96.12 96 CYS A N 1
ATOM 787 C CA . CYS A 1 96 ? 2.414 -6.195 -9.475 1.00 96.12 96 CYS A CA 1
ATOM 788 C C . CYS A 1 96 ? 2.104 -6.726 -10.881 1.00 96.12 96 CYS A C 1
ATOM 790 O O . CYS A 1 96 ? 2.977 -7.300 -11.528 1.00 96.12 96 CYS A O 1
ATOM 792 N N . ASP A 1 97 ? 0.895 -6.470 -11.386 1.00 96.00 97 ASP A N 1
ATOM 793 C CA . ASP A 1 97 ? 0.503 -6.808 -12.754 1.00 96.00 97 ASP A CA 1
ATOM 794 C C . ASP A 1 97 ? 1.394 -6.094 -13.784 1.00 96.00 97 ASP A C 1
ATOM 796 O O . ASP A 1 97 ? 1.773 -6.714 -14.774 1.00 96.00 97 ASP A O 1
ATOM 800 N N . ILE A 1 98 ? 1.773 -4.832 -13.551 1.00 93.69 98 ILE A N 1
ATOM 801 C CA . ILE A 1 98 ? 2.723 -4.093 -14.399 1.00 93.69 98 ILE A CA 1
ATOM 802 C C . ILE A 1 98 ? 4.108 -4.746 -14.371 1.00 93.69 98 ILE A C 1
ATOM 804 O O . ILE A 1 98 ? 4.680 -5.010 -15.426 1.00 93.69 98 ILE A O 1
ATOM 808 N N . LEU A 1 99 ? 4.656 -5.049 -13.190 1.00 91.62 99 LEU A N 1
ATOM 809 C CA . LEU A 1 99 ? 5.959 -5.722 -13.101 1.00 91.62 99 LEU A CA 1
ATOM 810 C C . LEU A 1 99 ? 5.944 -7.058 -13.852 1.00 91.62 99 LEU A C 1
ATOM 812 O O . LEU A 1 99 ? 6.878 -7.371 -14.587 1.00 91.62 99 LEU A O 1
ATOM 816 N N . HIS A 1 100 ? 4.860 -7.816 -13.709 1.00 92.62 100 HIS A N 1
ATOM 817 C CA . HIS A 1 100 ? 4.756 -9.131 -14.310 1.00 92.62 100 HIS A CA 1
ATOM 818 C C . HIS A 1 100 ? 4.511 -9.102 -15.814 1.00 92.62 100 HIS A C 1
ATOM 820 O O . HIS A 1 100 ? 5.238 -9.735 -16.573 1.00 92.62 100 HIS A O 1
ATOM 826 N N . LYS A 1 101 ? 3.497 -8.365 -16.262 1.00 93.19 101 LYS A N 1
ATOM 827 C CA . LYS A 1 101 ? 3.027 -8.415 -17.651 1.00 93.19 101 LYS A CA 1
ATOM 828 C C . LYS A 1 101 ? 3.853 -7.527 -18.570 1.00 93.19 101 LYS A C 1
ATOM 830 O O . LYS A 1 101 ? 4.140 -7.926 -19.693 1.00 93.19 101 LYS A O 1
ATOM 835 N N . ASP A 1 102 ? 4.236 -6.342 -18.099 1.00 90.19 102 ASP A N 1
ATOM 836 C CA . ASP A 1 102 ? 4.910 -5.350 -18.936 1.00 90.19 102 ASP A CA 1
ATOM 837 C C . ASP A 1 102 ? 6.438 -5.501 -18.888 1.00 90.19 102 ASP A C 1
ATOM 839 O O . ASP A 1 102 ? 7.114 -5.279 -19.892 1.00 90.19 102 ASP A O 1
ATOM 843 N N . LEU A 1 103 ? 6.989 -5.874 -17.729 1.00 86.62 103 LEU A N 1
ATOM 844 C CA . LEU A 1 103 ? 8.435 -6.003 -17.515 1.00 86.62 103 LEU A CA 1
ATOM 845 C C . LEU A 1 103 ? 8.936 -7.451 -17.500 1.00 86.62 103 LEU A C 1
ATOM 847 O O . LEU A 1 103 ? 10.145 -7.665 -17.429 1.00 86.62 103 LEU A O 1
ATOM 851 N N . ASN A 1 104 ? 8.030 -8.431 -17.584 1.00 89.50 104 ASN A N 1
ATOM 852 C CA . ASN A 1 104 ? 8.343 -9.857 -17.484 1.00 89.50 104 ASN A CA 1
ATOM 853 C C . ASN A 1 104 ? 9.136 -10.205 -16.207 1.00 89.50 104 ASN A C 1
ATOM 855 O O . ASN A 1 104 ? 10.010 -11.073 -16.220 1.00 89.50 104 ASN A O 1
ATOM 859 N N . LEU A 1 105 ? 8.854 -9.500 -15.105 1.00 87.12 105 LEU A N 1
ATOM 860 C CA . LEU A 1 105 ? 9.452 -9.769 -13.801 1.00 87.12 105 LEU A CA 1
ATOM 861 C C . LEU A 1 105 ? 8.540 -10.699 -12.992 1.00 87.12 105 LEU A C 1
ATOM 863 O O . LEU A 1 105 ? 7.323 -10.512 -12.965 1.00 87.12 105 LEU A O 1
ATOM 867 N N . PRO A 1 106 ? 9.081 -11.716 -12.313 1.00 87.00 106 PRO A N 1
ATOM 868 C CA . PRO A 1 106 ? 8.276 -12.525 -11.408 1.00 87.00 106 PRO A CA 1
ATOM 869 C C . PRO A 1 106 ? 7.714 -11.669 -10.263 1.00 87.00 106 PRO A C 1
ATOM 871 O O . PRO A 1 106 ? 8.378 -10.756 -9.765 1.00 87.00 106 PRO A O 1
ATOM 874 N N . ILE A 1 107 ? 6.491 -11.985 -9.829 1.00 89.75 107 ILE A N 1
ATOM 875 C CA . ILE A 1 107 ? 5.983 -11.491 -8.546 1.00 89.75 107 ILE A CA 1
ATOM 876 C C . ILE A 1 107 ? 6.747 -12.262 -7.457 1.00 89.75 107 ILE A C 1
ATOM 878 O O . ILE A 1 107 ? 6.764 -13.493 -7.511 1.00 89.75 107 ILE A O 1
ATOM 882 N N . PRO A 1 108 ? 7.402 -11.572 -6.512 1.00 92.69 108 PRO A N 1
ATOM 883 C CA . PRO A 1 108 ? 8.213 -12.222 -5.489 1.00 92.69 108 PRO A CA 1
ATOM 884 C C . PRO A 1 108 ? 7.345 -13.072 -4.549 1.00 92.69 108 PRO A C 1
ATOM 886 O O . PRO A 1 108 ? 6.294 -12.622 -4.097 1.00 92.69 108 PRO A O 1
ATOM 889 N N . ILE A 1 109 ? 7.803 -14.283 -4.223 1.00 95.38 109 ILE A N 1
ATOM 890 C CA . ILE A 1 109 ? 7.180 -15.188 -3.241 1.00 95.38 109 ILE A CA 1
ATOM 891 C C . ILE A 1 109 ? 7.540 -14.749 -1.816 1.00 95.38 109 ILE A C 1
ATOM 893 O O . ILE A 1 109 ? 6.815 -15.044 -0.876 1.00 95.38 109 ILE A O 1
ATOM 897 N N . THR A 1 110 ? 8.653 -14.031 -1.637 1.00 96.25 110 THR A N 1
ATOM 898 C CA . THR A 1 110 ? 9.056 -13.436 -0.351 1.00 96.25 110 THR A CA 1
ATOM 899 C C . THR A 1 110 ? 9.614 -12.031 -0.544 1.00 96.25 110 THR A C 1
ATOM 901 O O . THR A 1 110 ? 10.151 -11.699 -1.604 1.00 96.25 110 THR A O 1
ATOM 904 N N . ASN A 1 111 ? 9.580 -11.197 0.495 1.00 95.38 111 ASN A N 1
ATOM 905 C CA . ASN A 1 111 ? 10.219 -9.879 0.429 1.00 95.38 111 ASN A CA 1
ATOM 906 C C . ASN A 1 111 ? 11.739 -9.940 0.165 1.00 95.38 111 ASN A C 1
ATOM 908 O O . ASN A 1 111 ? 12.289 -9.040 -0.466 1.00 95.38 111 ASN A O 1
ATOM 912 N N . ASN A 1 112 ? 12.432 -10.992 0.602 1.00 96.00 112 ASN A N 1
ATOM 913 C CA . ASN A 1 112 ? 13.856 -11.180 0.329 1.00 96.00 112 ASN A CA 1
ATOM 914 C C . ASN A 1 112 ? 14.112 -11.493 -1.145 1.00 96.00 112 ASN A C 1
ATOM 916 O O . ASN A 1 112 ? 15.073 -10.994 -1.731 1.00 96.00 112 ASN A O 1
ATOM 920 N N . GLU A 1 113 ? 13.229 -12.270 -1.764 1.00 95.19 113 GLU A N 1
ATOM 921 C CA . GLU A 1 113 ? 13.293 -12.549 -3.193 1.00 95.19 113 GLU A CA 1
ATOM 922 C C . GLU A 1 113 ? 13.133 -11.262 -4.015 1.00 95.19 113 GLU A C 1
ATOM 924 O O . GLU A 1 113 ? 13.901 -11.024 -4.946 1.00 95.19 113 GLU A O 1
ATOM 929 N N . TRP A 1 114 ? 12.243 -10.353 -3.595 1.00 95.00 114 TRP A N 1
ATOM 930 C CA . TRP A 1 114 ? 12.150 -9.013 -4.183 1.00 95.00 114 TRP A CA 1
ATOM 931 C C . TRP A 1 114 ? 13.478 -8.244 -4.129 1.00 95.00 114 TRP A C 1
ATOM 933 O O . TRP A 1 114 ? 13.861 -7.597 -5.108 1.00 95.00 114 TRP A O 1
ATOM 943 N N . VAL A 1 115 ? 14.201 -8.305 -3.004 1.00 95.00 115 VAL A N 1
ATOM 944 C CA . VAL A 1 115 ? 15.500 -7.626 -2.857 1.00 95.00 115 VAL A CA 1
ATOM 945 C C . VAL A 1 115 ? 16.515 -8.154 -3.866 1.00 95.00 115 VAL A C 1
ATOM 947 O O . VAL A 1 115 ? 17.231 -7.356 -4.471 1.00 95.00 115 VAL A O 1
ATOM 950 N N . VAL A 1 116 ? 16.562 -9.469 -4.079 1.00 93.94 116 VAL A N 1
ATOM 951 C CA . VAL A 1 116 ? 17.435 -10.081 -5.088 1.00 93.94 116 VAL A CA 1
ATOM 952 C C . VAL A 1 116 ? 17.004 -9.637 -6.488 1.00 93.94 116 VAL A C 1
ATOM 954 O O . VAL A 1 116 ? 17.795 -9.038 -7.223 1.00 93.94 116 VAL A O 1
ATOM 957 N N . PHE A 1 117 ? 15.721 -9.800 -6.818 1.00 90.31 117 PHE A N 1
ATOM 958 C CA . PHE A 1 117 ? 15.176 -9.481 -8.136 1.00 90.31 117 PHE A CA 1
ATOM 959 C C . PHE A 1 117 ? 15.383 -8.028 -8.543 1.00 90.31 117 PHE A C 1
ATOM 961 O O . PHE A 1 117 ? 15.817 -7.760 -9.667 1.00 90.31 117 PHE A O 1
ATOM 968 N N . ARG A 1 118 ? 15.114 -7.066 -7.654 1.00 91.88 118 ARG A N 1
ATOM 969 C CA . ARG A 1 118 ? 15.270 -5.643 -7.989 1.00 91.88 118 ARG A CA 1
ATOM 970 C C . ARG A 1 118 ? 16.725 -5.254 -8.235 1.00 91.88 118 ARG A C 1
ATOM 972 O O . ARG A 1 118 ? 16.979 -4.301 -8.970 1.00 91.88 118 ARG A O 1
ATOM 979 N N . MET A 1 119 ? 17.675 -5.957 -7.618 1.00 91.31 119 MET A N 1
ATOM 980 C CA . MET A 1 119 ? 19.103 -5.711 -7.806 1.00 91.31 119 MET A CA 1
ATOM 981 C C . MET A 1 119 ? 19.579 -6.250 -9.153 1.00 91.31 119 MET A C 1
ATOM 983 O O . MET A 1 119 ? 20.247 -5.525 -9.891 1.00 91.31 119 MET A O 1
ATOM 987 N N . GLU A 1 120 ? 19.169 -7.466 -9.508 1.00 93.06 120 GLU A N 1
ATOM 988 C CA . GLU A 1 120 ? 19.485 -8.093 -10.796 1.00 93.06 120 GLU A CA 1
ATOM 989 C C . GLU A 1 120 ? 18.838 -7.350 -11.973 1.00 93.06 120 GLU A C 1
ATOM 991 O O . GLU A 1 120 ? 19.456 -7.161 -13.020 1.00 93.06 120 GLU A O 1
ATOM 996 N N . ASN A 1 121 ? 17.624 -6.832 -11.777 1.00 90.06 121 ASN A N 1
ATOM 997 C CA . ASN A 1 121 ? 16.837 -6.172 -12.820 1.00 90.06 121 ASN A CA 1
ATOM 998 C C . ASN A 1 121 ? 16.893 -4.639 -12.757 1.00 90.06 121 ASN A C 1
ATOM 1000 O O . ASN A 1 121 ? 16.136 -3.955 -13.449 1.00 90.06 121 ASN A O 1
ATOM 1004 N N . LYS A 1 122 ? 17.812 -4.066 -11.968 1.00 89.56 122 LYS A N 1
ATOM 1005 C CA . LYS A 1 122 ? 17.897 -2.616 -11.720 1.00 89.56 122 LYS A CA 1
ATOM 1006 C C . LYS A 1 122 ? 17.935 -1.788 -13.004 1.00 89.56 122 LYS A C 1
ATOM 1008 O O . LYS A 1 122 ? 17.313 -0.730 -13.070 1.00 89.56 122 LYS A O 1
ATOM 1013 N N . LYS A 1 123 ? 18.675 -2.254 -14.016 1.00 88.50 123 LYS A N 1
ATOM 1014 C CA . LYS A 1 123 ? 18.777 -1.568 -15.310 1.00 88.50 123 LYS A CA 1
ATOM 1015 C C . LYS A 1 123 ? 17.457 -1.618 -16.081 1.00 88.50 123 LYS A C 1
ATOM 1017 O O . LYS A 1 123 ? 16.986 -0.571 -16.500 1.00 88.50 123 LYS A O 1
ATOM 1022 N N . ALA A 1 124 ? 16.846 -2.798 -16.205 1.00 87.62 124 ALA A N 1
ATOM 1023 C CA . ALA A 1 124 ? 15.568 -2.966 -16.898 1.00 87.62 124 ALA A CA 1
ATOM 1024 C C . ALA A 1 124 ? 14.462 -2.102 -16.273 1.00 87.62 124 ALA A C 1
ATOM 1026 O O . ALA A 1 124 ? 13.723 -1.435 -16.989 1.00 87.62 124 ALA A O 1
ATOM 1027 N N . ILE A 1 125 ? 14.414 -2.041 -14.939 1.00 90.00 125 ILE A N 1
ATOM 1028 C CA . ILE A 1 125 ? 13.466 -1.197 -14.203 1.00 90.00 125 ILE A CA 1
ATOM 1029 C C . ILE A 1 125 ? 13.733 0.293 -14.457 1.00 90.00 125 ILE A C 1
ATOM 1031 O O . ILE A 1 125 ? 12.801 1.054 -14.701 1.00 90.00 125 ILE A O 1
ATOM 1035 N N . LYS A 1 126 ? 15.002 0.720 -14.404 1.00 88.12 126 LYS A N 1
ATOM 1036 C CA . LYS A 1 126 ? 15.386 2.126 -14.602 1.00 88.12 126 LYS A CA 1
ATOM 1037 C C . LYS A 1 126 ? 15.118 2.614 -16.027 1.00 88.12 126 LYS A C 1
ATOM 1039 O O . LYS A 1 126 ? 14.734 3.766 -16.206 1.00 88.12 126 LYS A O 1
ATOM 1044 N N . ASP A 1 127 ? 15.350 1.758 -17.016 1.00 88.00 127 ASP A N 1
ATOM 1045 C CA . ASP A 1 127 ? 15.241 2.105 -18.433 1.00 88.00 127 ASP A CA 1
ATOM 1046 C C . ASP A 1 127 ? 13.793 1.966 -18.954 1.00 88.00 127 ASP A C 1
ATOM 1048 O O . ASP A 1 127 ? 13.513 2.302 -20.107 1.00 88.00 127 ASP A O 1
ATOM 1052 N N . TYR A 1 128 ? 12.852 1.507 -18.117 1.00 88.25 128 TYR A N 1
ATOM 1053 C CA . TYR A 1 128 ? 11.451 1.378 -18.498 1.00 88.25 128 TYR A CA 1
ATOM 1054 C C . TYR A 1 128 ? 10.782 2.748 -18.632 1.00 88.25 128 TYR A C 1
ATOM 1056 O O . TYR A 1 128 ? 10.540 3.456 -17.660 1.00 88.25 128 TYR A O 1
ATOM 1064 N N . SER A 1 129 ? 10.473 3.136 -19.865 1.00 86.81 129 SER A N 1
ATOM 1065 C CA . SER A 1 129 ? 10.034 4.497 -20.191 1.00 86.81 129 SER A CA 1
ATOM 1066 C C . SER A 1 129 ? 8.548 4.761 -19.945 1.00 86.81 129 SER A C 1
ATOM 1068 O O . SER A 1 129 ? 8.146 5.919 -19.827 1.00 86.81 129 SER A O 1
ATOM 1070 N N . LYS A 1 130 ? 7.719 3.711 -19.866 1.00 91.94 130 LYS A N 1
ATOM 1071 C CA . LYS A 1 130 ? 6.257 3.842 -19.744 1.00 91.94 130 LYS A CA 1
ATOM 1072 C C . LYS A 1 130 ? 5.819 4.273 -18.340 1.00 91.94 130 LYS A C 1
ATOM 1074 O O . LYS A 1 130 ? 4.851 5.021 -18.215 1.00 91.94 130 LYS A O 1
ATOM 1079 N N . TYR A 1 131 ? 6.524 3.830 -17.298 1.00 93.12 131 TYR A N 1
ATOM 1080 C CA . TYR A 1 131 ? 6.202 4.125 -15.898 1.00 93.12 131 TYR A CA 1
ATOM 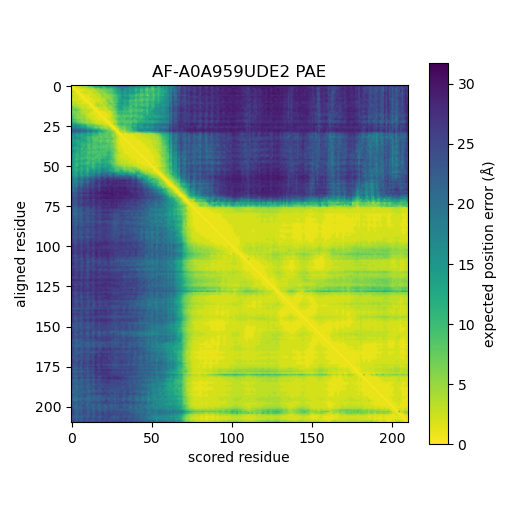1081 C C . TYR A 1 131 ? 7.450 4.499 -15.109 1.00 93.12 131 TYR A C 1
ATOM 1083 O O . TYR A 1 131 ? 8.535 4.001 -15.388 1.00 93.12 131 TYR A O 1
ATOM 1091 N N . GLN A 1 132 ? 7.296 5.334 -14.081 1.00 94.81 132 GLN A N 1
ATOM 1092 C CA . GLN A 1 132 ? 8.406 5.635 -13.176 1.00 94.81 132 GLN A CA 1
ATOM 1093 C C . GLN A 1 132 ? 8.379 4.645 -12.016 1.00 94.81 132 GLN A C 1
ATOM 1095 O O . GLN A 1 132 ? 7.465 4.689 -11.190 1.00 94.81 132 GLN A O 1
ATOM 1100 N N . ILE A 1 133 ? 9.367 3.754 -11.973 1.00 95.38 133 ILE A N 1
ATOM 1101 C CA . ILE A 1 133 ? 9.483 2.702 -10.963 1.00 95.38 133 ILE A CA 1
ATOM 1102 C C . ILE A 1 133 ? 10.720 2.973 -10.111 1.00 95.38 133 ILE A C 1
ATOM 1104 O O . ILE A 1 133 ? 11.830 3.110 -10.627 1.00 95.38 133 ILE A O 1
ATOM 1108 N N . PHE A 1 134 ? 10.531 3.018 -8.796 1.00 94.75 134 PHE A N 1
ATOM 1109 C CA . PHE A 1 134 ? 11.582 3.277 -7.819 1.00 94.75 134 PHE A CA 1
ATOM 1110 C C . PHE A 1 134 ? 11.625 2.143 -6.789 1.00 94.75 134 PHE A C 1
ATOM 1112 O O . PHE A 1 134 ? 10.930 2.208 -5.774 1.00 94.75 134 PHE A O 1
ATOM 1119 N N . PRO A 1 135 ? 12.434 1.095 -7.023 1.00 94.50 135 PRO A N 1
ATOM 1120 C CA . PRO A 1 135 ? 12.610 0.021 -6.053 1.00 94.50 135 PRO A CA 1
ATOM 1121 C C . PRO A 1 135 ? 13.316 0.521 -4.787 1.00 94.50 135 PRO A C 1
ATOM 1123 O O . PRO A 1 135 ? 14.371 1.155 -4.866 1.00 94.50 135 PRO A O 1
ATOM 1126 N N . HIS A 1 136 ? 12.810 0.155 -3.615 1.00 94.62 136 HIS A N 1
ATOM 1127 C CA . HIS A 1 136 ? 13.406 0.443 -2.305 1.00 94.62 136 HIS A CA 1
ATOM 1128 C C . HIS A 1 136 ? 13.287 -0.773 -1.384 1.00 94.62 136 HIS A C 1
ATOM 1130 O O . HIS A 1 136 ? 12.641 -1.741 -1.755 1.00 94.62 136 HIS A O 1
ATOM 1136 N N . GLY A 1 137 ? 13.939 -0.732 -0.213 1.00 94.44 137 GLY A N 1
ATOM 1137 C CA . GLY A 1 137 ? 13.815 -1.720 0.876 1.00 94.44 137 GLY A CA 1
ATOM 1138 C C . GLY A 1 137 ? 13.269 -3.093 0.466 1.00 94.44 137 GLY A C 1
ATOM 1139 O O . GLY A 1 137 ? 13.913 -3.798 -0.316 1.00 94.44 137 GLY A O 1
ATOM 1140 N N . TYR A 1 138 ? 12.067 -3.397 0.961 1.00 96.06 138 TYR A N 1
ATOM 1141 C CA . TYR A 1 138 ? 11.263 -4.575 0.627 1.00 96.06 138 TYR A CA 1
ATOM 1142 C C . TYR A 1 138 ? 10.128 -4.267 -0.361 1.00 96.06 138 TYR A C 1
ATOM 1144 O O . TYR A 1 138 ? 9.163 -5.016 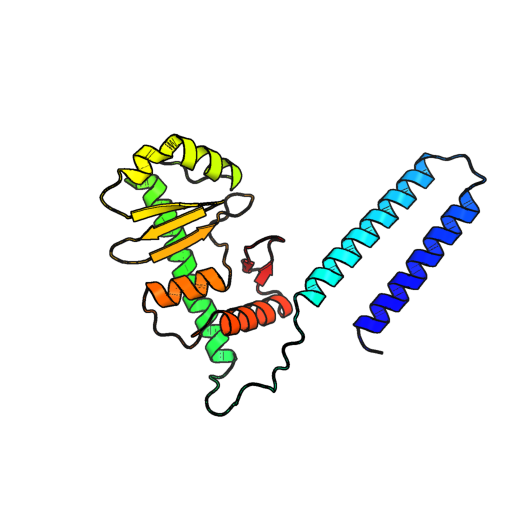-0.436 1.00 96.06 138 TYR A O 1
ATOM 1152 N N . GLY A 1 139 ? 10.220 -3.180 -1.126 1.00 96.00 139 GLY A N 1
ATOM 1153 C CA . GLY A 1 139 ? 9.099 -2.686 -1.918 1.00 96.00 139 GLY A CA 1
ATOM 1154 C C . GLY A 1 139 ? 9.462 -1.803 -3.097 1.00 96.00 139 GLY A C 1
ATOM 1155 O O . GLY A 1 139 ? 10.598 -1.785 -3.585 1.00 96.00 139 GLY A O 1
ATOM 1156 N N . LEU A 1 140 ? 8.474 -1.056 -3.571 1.00 96.31 140 LEU A N 1
ATOM 1157 C CA . LEU A 1 140 ? 8.657 -0.075 -4.629 1.00 96.31 140 LEU A CA 1
ATOM 1158 C C . LEU A 1 140 ? 7.646 1.060 -4.550 1.00 96.31 140 LEU A C 1
ATOM 1160 O O . LEU A 1 140 ? 6.504 0.892 -4.121 1.00 96.31 140 LEU A O 1
ATOM 1164 N N . SER A 1 141 ? 8.064 2.191 -5.106 1.00 97.50 141 SER A N 1
ATOM 1165 C CA . SER A 1 141 ? 7.151 3.235 -5.533 1.00 97.50 141 SER A CA 1
ATOM 1166 C C . SER A 1 141 ? 6.938 3.158 -7.041 1.00 97.50 141 SER A C 1
ATOM 1168 O O . SER A 1 141 ? 7.897 3.031 -7.806 1.00 97.50 141 SER A O 1
ATOM 1170 N N . LEU A 1 142 ? 5.689 3.267 -7.478 1.00 97.25 142 LEU A N 1
ATOM 1171 C CA . LEU A 1 142 ? 5.286 3.288 -8.879 1.00 97.25 142 LEU A CA 1
ATOM 1172 C C . LEU A 1 142 ? 4.471 4.548 -9.154 1.00 97.25 142 LEU A C 1
ATOM 1174 O O . LEU A 1 142 ? 3.532 4.871 -8.427 1.00 97.25 142 LEU A O 1
ATOM 1178 N N . LYS A 1 143 ? 4.793 5.228 -10.254 1.00 97.44 143 LYS A N 1
ATOM 1179 C CA . LYS A 1 143 ? 3.966 6.294 -10.816 1.00 97.44 143 LYS A CA 1
ATOM 1180 C C . LYS A 1 143 ? 3.542 5.941 -12.236 1.00 97.44 143 LYS A C 1
ATOM 1182 O O . LYS A 1 143 ? 4.382 5.809 -13.132 1.00 97.44 143 LYS A O 1
ATOM 1187 N N . THR A 1 144 ? 2.233 5.855 -12.429 1.00 95.94 144 THR A N 1
ATOM 1188 C CA . THR A 1 144 ? 1.558 5.706 -13.720 1.00 95.94 144 THR A CA 1
ATOM 1189 C C . THR A 1 144 ? 0.816 7.009 -14.069 1.00 95.94 144 THR A C 1
ATOM 1191 O O . THR A 1 144 ? 0.813 7.949 -13.265 1.00 95.94 144 THR A O 1
ATOM 1194 N N . PRO A 1 145 ? 0.203 7.118 -15.264 1.00 94.81 145 PRO A N 1
ATOM 1195 C CA . PRO A 1 145 ? -0.724 8.210 -15.561 1.00 94.81 145 PRO A CA 1
ATOM 1196 C C . PRO A 1 145 ? -1.952 8.243 -14.638 1.00 94.81 145 PRO A C 1
ATOM 1198 O O . PRO A 1 145 ? -2.479 9.324 -14.384 1.00 94.81 145 PRO A O 1
ATOM 1201 N N . ASP A 1 146 ? -2.371 7.082 -14.127 1.00 95.44 146 ASP A N 1
ATOM 1202 C CA . ASP A 1 146 ? -3.630 6.922 -13.393 1.00 95.44 146 ASP A CA 1
ATOM 1203 C C . ASP A 1 146 ? -3.448 6.990 -11.875 1.00 95.44 146 ASP A C 1
ATOM 1205 O O . ASP A 1 146 ? -4.349 7.435 -11.166 1.00 95.44 146 ASP A O 1
ATOM 1209 N N . PHE A 1 147 ? -2.298 6.543 -11.360 1.00 97.69 147 PHE A N 1
ATOM 1210 C CA . PHE A 1 147 ? -2.045 6.517 -9.925 1.00 97.69 147 PHE A CA 1
ATOM 1211 C C . PHE A 1 147 ? -0.560 6.571 -9.545 1.00 97.69 147 PHE A C 1
ATOM 1213 O O . PHE A 1 147 ? 0.345 6.235 -10.310 1.00 97.69 147 PHE A O 1
ATOM 1220 N N . PHE A 1 148 ? -0.324 6.966 -8.299 1.00 98.38 148 PHE A N 1
ATOM 1221 C CA . PHE A 1 148 ? 0.928 6.809 -7.572 1.00 98.38 148 PHE A CA 1
ATOM 1222 C C . PHE A 1 148 ? 0.736 5.817 -6.425 1.00 98.38 148 PHE A C 1
ATOM 1224 O O . PHE A 1 148 ? -0.278 5.875 -5.733 1.00 98.38 148 PHE A O 1
ATOM 1231 N N . ILE A 1 149 ? 1.720 4.965 -6.160 1.00 98.62 149 ILE A N 1
ATOM 1232 C CA . ILE A 1 149 ? 1.741 4.126 -4.961 1.00 98.62 149 ILE A CA 1
ATOM 1233 C C . ILE A 1 149 ? 3.167 3.897 -4.462 1.00 98.62 149 ILE A C 1
ATOM 1235 O O . ILE A 1 149 ? 4.100 3.905 -5.256 1.00 98.62 149 ILE A O 1
ATOM 1239 N N . ASP A 1 150 ? 3.304 3.693 -3.154 1.00 98.38 150 ASP A N 1
ATOM 1240 C CA . ASP A 1 150 ? 4.493 3.216 -2.442 1.00 98.38 150 ASP A CA 1
ATOM 1241 C C . ASP A 1 150 ? 4.026 2.097 -1.506 1.00 98.38 150 ASP A C 1
ATOM 1243 O O . ASP A 1 150 ? 3.102 2.317 -0.718 1.00 98.38 150 ASP A O 1
ATOM 1247 N N . PHE A 1 151 ? 4.608 0.905 -1.631 1.00 98.00 151 PHE A N 1
ATOM 1248 C CA . PHE A 1 151 ? 4.317 -0.226 -0.754 1.00 98.00 151 PHE A CA 1
ATOM 1249 C C . PHE A 1 151 ? 5.503 -1.178 -0.626 1.00 98.00 151 PHE A C 1
ATOM 1251 O O . PHE A 1 151 ? 6.362 -1.226 -1.506 1.00 98.00 151 PHE A O 1
ATOM 1258 N N . ASP A 1 152 ? 5.501 -1.963 0.454 1.00 97.12 152 ASP A N 1
ATOM 1259 C CA . ASP A 1 152 ? 6.439 -3.063 0.682 1.00 97.12 152 ASP A CA 1
ATOM 1260 C C . ASP A 1 152 ? 5.721 -4.414 0.622 1.00 97.12 152 ASP A C 1
ATOM 1262 O O . ASP A 1 152 ? 4.605 -4.562 1.126 1.00 97.12 152 ASP A O 1
ATOM 1266 N N . PHE A 1 153 ? 6.397 -5.404 0.041 1.00 97.06 153 PHE A N 1
ATOM 1267 C CA . PHE A 1 153 ? 5.995 -6.802 0.111 1.00 97.06 153 PHE A CA 1
ATOM 1268 C C . PHE A 1 153 ? 6.119 -7.312 1.551 1.00 97.06 153 PHE A C 1
ATOM 1270 O O . PHE A 1 153 ? 7.083 -7.004 2.262 1.00 97.06 153 PHE A O 1
ATOM 1277 N N . GLY A 1 154 ? 5.144 -8.112 1.975 1.00 96.56 154 GLY A N 1
ATOM 1278 C CA . GLY A 1 154 ? 5.206 -8.853 3.226 1.00 96.56 154 GLY A CA 1
ATOM 1279 C C . GLY A 1 154 ? 6.247 -9.976 3.199 1.00 96.56 154 GLY A C 1
ATOM 1280 O O . GLY A 1 154 ? 6.865 -10.266 2.171 1.00 96.56 154 GLY A O 1
ATOM 1281 N N . GLU A 1 155 ? 6.469 -10.598 4.356 1.00 95.44 155 GLU A N 1
ATOM 1282 C CA . GLU A 1 155 ? 7.470 -11.657 4.537 1.00 95.44 155 GLU A CA 1
ATOM 1283 C C . GLU A 1 155 ? 7.295 -12.800 3.528 1.00 95.44 155 GLU A C 1
ATOM 1285 O O . GLU A 1 155 ? 8.274 -13.238 2.922 1.00 95.44 155 GLU A O 1
ATOM 1290 N N . ASN A 1 156 ? 6.048 -13.188 3.254 1.00 95.62 156 ASN A N 1
ATOM 1291 C CA . ASN A 1 156 ? 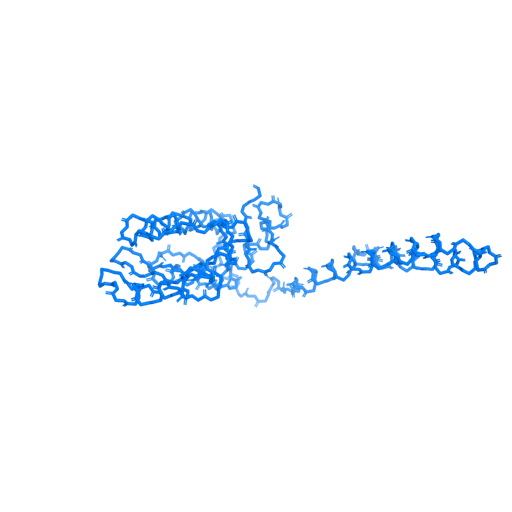5.677 -14.226 2.293 1.00 95.62 156 ASN A CA 1
ATOM 1292 C C . ASN A 1 156 ? 5.134 -13.624 0.987 1.00 95.62 156 ASN A C 1
ATOM 1294 O O . ASN A 1 156 ? 4.241 -14.189 0.354 1.00 95.62 156 ASN A O 1
ATOM 1298 N N . GLY A 1 157 ? 5.637 -12.448 0.599 1.00 95.19 157 GLY A N 1
ATOM 1299 C CA . GLY A 1 157 ? 5.263 -11.797 -0.656 1.00 95.19 157 GLY A CA 1
ATOM 1300 C C . GLY A 1 157 ? 3.866 -11.177 -0.630 1.00 95.19 157 GLY A C 1
ATOM 1301 O O . GLY A 1 157 ? 3.321 -10.858 -1.685 1.00 95.19 157 GLY A O 1
ATOM 1302 N N . GLU A 1 158 ? 3.266 -10.988 0.551 1.00 97.06 158 GLU A N 1
ATOM 1303 C CA . GLU A 1 158 ? 1.946 -10.379 0.677 1.00 97.06 158 GLU A CA 1
ATOM 1304 C C . GLU A 1 158 ? 1.946 -8.972 0.066 1.00 97.06 158 GLU A C 1
ATOM 1306 O O . GLU A 1 158 ? 2.790 -8.134 0.383 1.00 97.06 158 GLU A O 1
ATOM 1311 N N . ILE A 1 159 ? 0.978 -8.700 -0.807 1.00 97.00 159 ILE A N 1
ATOM 1312 C CA . ILE A 1 159 ? 0.903 -7.437 -1.555 1.00 97.00 159 ILE A CA 1
ATOM 1313 C C . ILE A 1 159 ? -0.120 -6.457 -0.988 1.00 97.00 159 ILE A C 1
ATOM 1315 O O . ILE A 1 159 ? -0.340 -5.420 -1.586 1.00 97.00 159 ILE A O 1
ATOM 1319 N N . ASN A 1 160 ? -0.804 -6.804 0.099 1.00 97.56 160 ASN A N 1
ATOM 1320 C CA . ASN A 1 160 ? -1.902 -6.033 0.695 1.00 97.56 160 ASN A CA 1
ATOM 1321 C C . ASN A 1 160 ? -1.513 -5.423 2.052 1.00 97.56 160 ASN A C 1
ATOM 1323 O O . ASN A 1 160 ? -2.381 -5.093 2.863 1.00 97.56 160 ASN A O 1
ATOM 1327 N N . GLY A 1 161 ? -0.209 -5.340 2.326 1.00 97.69 161 GLY A N 1
ATOM 1328 C CA . GLY A 1 161 ? 0.319 -4.697 3.520 1.00 97.69 161 GLY A CA 1
ATOM 1329 C C . GLY A 1 161 ? 0.207 -3.182 3.417 1.00 97.69 161 GLY A C 1
ATOM 1330 O O . GLY A 1 161 ? 0.434 -2.612 2.349 1.00 97.69 161 GLY A O 1
ATOM 1331 N N . PHE A 1 162 ? -0.138 -2.530 4.524 1.00 98.31 162 PHE A N 1
ATOM 1332 C CA . PHE A 1 162 ? -0.275 -1.076 4.580 1.00 98.31 162 PHE A CA 1
ATOM 1333 C C . PHE A 1 162 ? 0.235 -0.487 5.897 1.00 98.31 162 PHE A C 1
ATOM 1335 O O . PHE A 1 162 ? 0.294 -1.151 6.930 1.00 98.31 162 PHE A O 1
ATOM 1342 N N . ASP A 1 163 ? 0.541 0.805 5.881 1.00 97.62 163 ASP A N 1
ATOM 1343 C CA . ASP A 1 163 ? 0.788 1.606 7.075 1.00 97.62 163 ASP A CA 1
ATOM 1344 C C . ASP A 1 163 ? 0.241 3.022 6.882 1.00 97.62 163 ASP A C 1
ATOM 1346 O O . ASP A 1 163 ? -0.101 3.436 5.769 1.00 97.62 163 ASP A O 1
ATOM 1350 N N . ALA A 1 164 ? 0.141 3.774 7.975 1.00 97.62 164 ALA A N 1
ATOM 1351 C CA . ALA A 1 164 ? -0.449 5.104 7.947 1.00 97.62 164 ALA A CA 1
ATOM 1352 C C . ALA A 1 164 ? 0.303 6.091 7.040 1.00 97.62 164 ALA A C 1
ATOM 1354 O O . ALA A 1 164 ? -0.332 6.908 6.372 1.00 97.62 164 ALA A O 1
ATOM 1355 N N . GLY A 1 165 ? 1.636 6.020 6.997 1.00 97.25 165 GLY A N 1
ATOM 1356 C CA . GLY A 1 165 ? 2.464 6.897 6.174 1.00 97.25 165 GLY A CA 1
ATOM 1357 C C . GLY A 1 165 ? 2.251 6.636 4.686 1.00 97.25 165 GLY A C 1
ATOM 1358 O O . GLY A 1 165 ? 2.060 7.573 3.908 1.00 97.25 165 GLY A O 1
ATOM 1359 N N . ARG A 1 166 ? 2.192 5.364 4.285 1.00 97.88 166 ARG A N 1
ATOM 1360 C CA . ARG A 1 166 ? 1.915 4.971 2.895 1.00 97.88 166 ARG A CA 1
ATOM 1361 C C . ARG A 1 166 ? 0.498 5.303 2.458 1.00 97.88 166 ARG A C 1
ATOM 1363 O O . ARG A 1 166 ? 0.325 5.845 1.367 1.00 97.88 166 ARG A O 1
ATOM 1370 N N . LEU A 1 167 ? -0.501 5.078 3.311 1.00 98.44 167 LEU A N 1
ATOM 1371 C CA . LEU A 1 167 ? -1.879 5.484 3.023 1.00 98.44 167 LEU A CA 1
ATOM 1372 C C . LEU A 1 167 ? -2.000 7.009 2.896 1.00 98.44 167 LEU A C 1
ATOM 1374 O O . LEU A 1 167 ? -2.625 7.500 1.955 1.00 98.44 167 LEU A O 1
ATOM 1378 N N . PHE A 1 168 ? -1.349 7.772 3.779 1.00 98.25 168 PHE A N 1
ATOM 1379 C CA . PHE A 1 168 ? -1.309 9.232 3.685 1.00 98.25 168 PHE A CA 1
ATOM 1380 C C . PHE A 1 168 ? -0.662 9.703 2.373 1.00 98.25 168 PHE A C 1
ATOM 1382 O O . PHE A 1 168 ? -1.224 10.539 1.657 1.00 98.25 168 PHE A O 1
ATOM 1389 N N . ASN A 1 169 ? 0.497 9.139 2.024 1.00 97.81 169 ASN A N 1
ATOM 1390 C CA . ASN A 1 169 ? 1.183 9.439 0.770 1.00 97.81 169 ASN A CA 1
ATOM 1391 C C . ASN A 1 169 ? 0.313 9.088 -0.439 1.00 97.81 169 ASN A C 1
ATOM 1393 O O . ASN A 1 169 ? 0.228 9.882 -1.375 1.00 97.81 169 ASN A O 1
ATOM 1397 N N . PHE A 1 170 ? -0.376 7.948 -0.408 1.00 98.50 170 PHE A N 1
ATOM 1398 C CA . PHE A 1 170 ? -1.294 7.531 -1.460 1.00 98.50 170 PHE A CA 1
ATOM 1399 C C . PHE A 1 170 ? -2.444 8.527 -1.640 1.00 98.50 170 PHE A C 1
ATOM 1401 O O . PHE A 1 170 ? -2.648 9.017 -2.750 1.00 98.50 170 PHE A O 1
ATOM 1408 N N . ILE A 1 171 ? -3.142 8.903 -0.564 1.00 98.25 171 ILE A N 1
ATOM 1409 C CA . ILE A 1 171 ? -4.220 9.905 -0.605 1.00 98.25 171 ILE A CA 1
ATOM 1410 C C . ILE A 1 171 ? -3.709 11.218 -1.211 1.00 98.25 171 ILE A C 1
ATOM 1412 O O . ILE A 1 171 ? -4.302 11.754 -2.149 1.00 98.25 171 ILE A O 1
ATOM 1416 N N . SER A 1 172 ? -2.578 11.715 -0.704 1.00 97.62 172 SER A N 1
ATOM 1417 C CA . SER A 1 172 ? -2.006 13.006 -1.089 1.00 97.62 172 SER A CA 1
ATOM 1418 C C . SER A 1 172 ? -1.550 13.032 -2.551 1.00 97.62 172 SER A C 1
ATOM 1420 O O . SER A 1 172 ? -1.935 13.918 -3.319 1.00 97.62 172 SER A O 1
ATOM 1422 N N . LYS A 1 173 ? -0.768 12.035 -2.979 1.00 97.69 173 LYS A N 1
ATOM 1423 C CA . LYS A 1 173 ? -0.195 11.980 -4.332 1.00 97.69 173 LYS A CA 1
ATOM 1424 C C . LYS A 1 173 ? -1.249 11.730 -5.407 1.00 97.69 173 LYS A C 1
ATOM 1426 O O . LYS A 1 173 ? -1.103 12.256 -6.508 1.00 97.69 173 LYS A O 1
ATOM 1431 N N . ASN A 1 174 ? -2.314 11.001 -5.074 1.00 97.69 174 ASN A N 1
ATOM 1432 C CA . ASN A 1 174 ? -3.446 10.753 -5.970 1.00 97.69 174 ASN A CA 1
ATOM 1433 C C . ASN A 1 174 ? -4.560 11.804 -5.858 1.00 97.69 174 ASN A C 1
ATOM 1435 O O . ASN A 1 174 ? -5.549 11.719 -6.580 1.00 97.69 174 ASN A O 1
ATOM 1439 N N . LYS A 1 175 ? -4.412 12.811 -4.982 1.00 97.00 175 LYS A N 1
ATOM 1440 C CA . LYS A 1 175 ? -5.407 13.876 -4.750 1.00 97.00 175 LYS A CA 1
ATOM 1441 C C . LYS A 1 175 ? -6.799 13.325 -4.408 1.00 97.00 175 LYS A C 1
ATOM 1443 O O . LYS A 1 175 ? -7.815 13.885 -4.828 1.00 97.00 175 LYS A O 1
ATOM 1448 N N . ILE A 1 176 ? -6.848 12.230 -3.650 1.00 95.81 176 ILE A N 1
ATOM 1449 C CA . ILE A 1 176 ? -8.109 11.623 -3.226 1.00 95.81 176 ILE A CA 1
ATOM 1450 C C . ILE A 1 176 ? -8.761 12.563 -2.211 1.00 95.81 176 ILE A C 1
ATOM 1452 O O . ILE A 1 176 ? -8.135 12.968 -1.230 1.00 95.81 176 ILE A O 1
ATOM 1456 N N . LYS A 1 177 ? -10.017 12.950 -2.456 1.00 94.19 177 LYS A N 1
ATOM 1457 C CA . LYS A 1 177 ? -10.775 13.771 -1.507 1.00 94.19 177 LYS A CA 1
ATOM 1458 C C . LYS A 1 177 ? -11.040 12.932 -0.270 1.00 94.19 177 LYS A C 1
ATOM 1460 O O . LYS A 1 177 ? -11.765 11.950 -0.381 1.00 94.19 177 LYS A O 1
ATOM 1465 N N . SER A 1 178 ? -10.448 13.325 0.861 1.00 92.69 178 SER A N 1
ATOM 1466 C CA . SER A 1 178 ? -10.573 12.539 2.078 1.00 92.69 178 SER A CA 1
ATOM 1467 C C . SER A 1 178 ? -10.613 13.323 3.388 1.00 92.69 178 SER A C 1
ATOM 1469 O O . SER A 1 178 ? -9.994 14.387 3.499 1.00 92.69 178 SER A O 1
ATOM 1471 N N . SER A 1 179 ? -11.326 12.795 4.393 1.00 90.50 179 SER A N 1
ATOM 1472 C CA . SER A 1 179 ? -11.246 13.272 5.783 1.00 90.50 179 SER A CA 1
ATOM 1473 C C . SER A 1 179 ? -9.951 12.866 6.489 1.00 90.50 179 SER A C 1
ATOM 1475 O O . SER A 1 179 ? -9.542 13.524 7.450 1.00 90.50 179 SER A O 1
ATOM 1477 N N . LEU A 1 180 ? -9.257 11.849 5.970 1.00 93.06 180 LEU A N 1
ATOM 1478 C CA . LEU A 1 180 ? -7.997 11.315 6.483 1.00 93.06 180 LEU A CA 1
ATOM 1479 C C . LEU A 1 180 ? -6.819 12.217 6.075 1.00 93.06 180 LEU A C 1
ATOM 1481 O O . LEU A 1 180 ? -5.921 11.843 5.323 1.00 93.06 180 LEU A O 1
ATOM 1485 N N . LYS A 1 181 ? -6.857 13.468 6.543 1.00 86.50 181 LYS A N 1
ATOM 1486 C CA . LYS A 1 181 ? -6.028 14.580 6.043 1.00 86.50 181 LYS A CA 1
ATOM 1487 C C . LYS A 1 181 ? -4.563 14.533 6.460 1.00 86.50 181 LYS A C 1
ATOM 1489 O O . LYS A 1 181 ? -3.764 15.303 5.933 1.00 86.50 181 LYS A O 1
ATOM 1494 N N . ASN A 1 182 ? -4.209 13.711 7.439 1.00 92.69 182 ASN A N 1
ATOM 1495 C CA . ASN A 1 182 ? -2.836 13.560 7.895 1.00 92.69 182 ASN A CA 1
ATOM 1496 C C . ASN A 1 182 ? -2.602 12.148 8.430 1.00 92.69 182 ASN A C 1
ATOM 1498 O O . ASN A 1 182 ? -3.542 11.432 8.774 1.00 92.69 182 ASN A O 1
ATOM 1502 N N . GLN A 1 183 ? -1.327 11.783 8.525 1.00 94.75 183 GLN A N 1
ATOM 1503 C CA . GLN A 1 183 ? -0.897 10.473 8.994 1.00 94.75 183 GLN A CA 1
ATOM 1504 C C . GLN A 1 183 ? -1.423 10.140 10.401 1.00 94.75 183 GLN A C 1
ATOM 1506 O O . GLN A 1 183 ? -1.880 9.023 10.612 1.00 94.75 183 GLN A O 1
ATOM 1511 N N . LYS A 1 184 ? -1.455 11.104 11.333 1.00 94.19 184 LYS A N 1
ATOM 1512 C CA . LYS A 1 184 ? -1.898 10.877 12.721 1.00 94.19 184 LYS A CA 1
ATOM 1513 C C . LYS A 1 184 ? -3.357 10.417 12.810 1.00 94.19 184 LYS A C 1
ATOM 1515 O O . LYS A 1 184 ? -3.673 9.546 13.612 1.00 94.19 184 LYS A O 1
ATOM 1520 N N . ILE A 1 185 ? -4.246 10.970 11.982 1.00 92.88 185 ILE A N 1
ATOM 1521 C CA . ILE A 1 185 ? -5.650 10.523 11.917 1.00 92.88 185 ILE A CA 1
ATOM 1522 C C . ILE A 1 185 ? -5.715 9.064 11.445 1.00 92.88 185 ILE A C 1
ATOM 1524 O O . ILE A 1 185 ? -6.436 8.256 12.020 1.00 92.88 185 ILE A O 1
ATOM 1528 N N . ILE A 1 186 ? -4.923 8.702 10.433 1.00 96.56 186 ILE A N 1
ATOM 1529 C CA . ILE A 1 186 ? -4.881 7.328 9.916 1.00 96.56 186 ILE A CA 1
ATOM 1530 C C . ILE A 1 186 ? -4.325 6.370 10.977 1.00 96.56 186 ILE A C 1
ATOM 1532 O O . ILE A 1 186 ? -4.886 5.297 11.172 1.00 96.56 186 ILE A O 1
ATOM 1536 N N . GLU A 1 187 ? -3.278 6.762 11.708 1.00 95.62 187 GLU A N 1
ATOM 1537 C CA . GLU A 1 187 ? -2.731 5.989 12.834 1.00 95.62 187 GLU A CA 1
ATOM 1538 C C . GLU A 1 187 ? -3.788 5.734 13.913 1.00 95.62 187 GLU A C 1
ATOM 1540 O O . GLU A 1 187 ? -3.911 4.610 14.396 1.00 95.62 187 GLU A O 1
ATOM 1545 N N . GLN A 1 188 ? -4.592 6.746 14.256 1.00 94.00 188 GLN A N 1
ATOM 1546 C CA . GLN A 1 188 ? -5.684 6.608 15.224 1.00 94.00 188 GLN A CA 1
ATOM 1547 C C . GLN A 1 188 ? -6.752 5.619 14.748 1.00 94.00 188 GLN A C 1
ATOM 1549 O O . GLN A 1 188 ? -7.180 4.765 15.526 1.00 94.00 188 GLN A O 1
ATOM 1554 N N . VAL A 1 189 ? -7.155 5.694 13.475 1.00 95.81 189 VAL A N 1
ATOM 1555 C CA . VAL A 1 189 ? -8.119 4.746 12.897 1.00 95.81 189 VAL A CA 1
ATOM 1556 C C . VAL A 1 189 ? -7.543 3.329 12.886 1.00 95.81 189 VAL A C 1
ATOM 1558 O O . VAL A 1 189 ? -8.216 2.399 13.323 1.00 95.81 189 VAL A O 1
ATOM 1561 N N . ILE A 1 190 ? -6.287 3.150 12.465 1.00 96.12 190 ILE A N 1
ATOM 1562 C CA . ILE A 1 190 ? -5.613 1.843 12.480 1.00 96.12 190 ILE A CA 1
ATOM 1563 C C . ILE A 1 190 ? -5.562 1.280 13.905 1.00 96.12 190 ILE A C 1
ATOM 1565 O O . ILE A 1 190 ? -5.933 0.126 14.108 1.00 96.12 190 ILE A O 1
ATOM 1569 N N . ALA A 1 191 ? -5.165 2.080 14.897 1.00 94.81 191 ALA A N 1
ATOM 1570 C CA . ALA A 1 191 ? -5.096 1.652 16.293 1.00 94.81 191 ALA A CA 1
ATOM 1571 C C . ALA A 1 191 ? -6.468 1.218 16.842 1.00 94.81 191 ALA A C 1
ATOM 1573 O O . ALA A 1 191 ? -6.572 0.186 17.508 1.00 94.81 191 ALA A O 1
ATOM 1574 N N . ASP A 1 192 ? -7.536 1.955 16.527 1.00 94.50 192 ASP A N 1
ATOM 1575 C CA . ASP A 1 192 ? -8.908 1.563 16.868 1.00 94.50 192 ASP A CA 1
ATOM 1576 C C . ASP A 1 192 ? -9.301 0.226 16.209 1.00 94.50 192 ASP A C 1
ATOM 1578 O O . ASP A 1 192 ? -9.858 -0.655 16.869 1.00 94.50 192 ASP A O 1
ATOM 1582 N N . GLN A 1 193 ? -8.944 0.013 14.938 1.00 96.31 193 GLN A N 1
ATOM 1583 C CA . GLN A 1 193 ? -9.225 -1.248 14.243 1.00 96.31 193 GLN A CA 1
ATOM 1584 C C . GLN A 1 193 ? -8.380 -2.427 14.750 1.00 96.31 193 GLN A C 1
ATOM 1586 O O . GLN A 1 193 ? -8.874 -3.558 14.767 1.00 96.31 193 GLN A O 1
ATOM 1591 N N . ILE A 1 194 ? -7.155 -2.189 15.227 1.00 95.50 194 ILE A N 1
ATOM 1592 C CA . ILE A 1 194 ? -6.346 -3.197 15.930 1.00 95.50 194 ILE A CA 1
ATOM 1593 C C . ILE A 1 194 ? -7.048 -3.617 17.226 1.00 95.50 194 ILE A C 1
ATOM 1595 O O . ILE A 1 194 ? -7.249 -4.808 17.458 1.00 95.50 194 ILE A O 1
ATOM 1599 N N . ASN A 1 195 ? -7.514 -2.659 18.034 1.00 95.06 195 ASN A N 1
ATOM 1600 C CA . ASN A 1 195 ? -8.243 -2.944 19.278 1.00 95.06 195 ASN A CA 1
ATOM 1601 C C . ASN A 1 195 ? -9.544 -3.732 19.045 1.00 95.06 195 ASN A C 1
ATOM 1603 O O . ASN A 1 195 ? -9.987 -4.484 19.915 1.00 95.06 195 ASN A O 1
ATOM 1607 N N . LYS A 1 196 ? -10.147 -3.579 17.862 1.00 94.81 196 LYS A N 1
ATOM 1608 C CA . LYS A 1 196 ? -11.339 -4.313 17.414 1.00 94.81 196 LYS A CA 1
ATOM 1609 C C . LYS A 1 196 ? -11.021 -5.652 16.734 1.00 94.81 196 LYS A C 1
ATOM 1611 O O . LYS A 1 196 ? -11.949 -6.325 16.288 1.00 94.81 196 LYS A O 1
ATOM 1616 N N . ASN A 1 197 ? -9.748 -6.052 16.655 1.00 96.31 197 ASN A N 1
ATOM 1617 C CA . ASN A 1 197 ? -9.270 -7.238 15.933 1.00 96.31 197 ASN A CA 1
ATOM 1618 C C . ASN A 1 197 ? -9.703 -7.262 14.455 1.00 96.31 197 ASN A C 1
ATOM 1620 O O . ASN A 1 197 ? -10.005 -8.317 13.906 1.00 96.31 197 ASN A O 1
ATOM 1624 N N . LYS A 1 198 ? -9.799 -6.089 13.819 1.00 97.62 198 LYS A N 1
ATOM 1625 C CA . LYS A 1 198 ? -10.086 -5.940 12.382 1.00 97.62 198 LYS A CA 1
ATOM 1626 C C . LYS A 1 198 ? -8.827 -5.713 11.553 1.00 97.62 198 LYS A C 1
ATOM 1628 O O . LYS A 1 198 ? -8.852 -5.906 10.341 1.00 97.62 198 LYS A O 1
ATOM 1633 N N . VAL A 1 199 ? -7.750 -5.294 12.209 1.00 97.69 199 VAL A N 1
ATOM 1634 C CA . VAL A 1 199 ? -6.429 -5.081 11.624 1.00 97.69 199 VAL A CA 1
ATOM 1635 C C . VAL A 1 199 ? -5.393 -5.795 12.488 1.00 97.69 199 VAL A C 1
ATOM 1637 O O . VAL A 1 199 ? -5.464 -5.741 13.715 1.00 97.69 199 VAL A O 1
ATOM 1640 N N . VAL A 1 200 ? -4.428 -6.453 11.852 1.00 97.25 200 VAL A N 1
ATOM 1641 C CA . VAL A 1 200 ? -3.321 -7.166 12.494 1.00 97.25 200 VAL A CA 1
ATOM 1642 C C . VAL A 1 200 ? -2.009 -6.494 12.113 1.00 97.25 200 VAL A C 1
ATOM 1644 O O . VAL A 1 200 ? -1.746 -6.246 10.939 1.00 97.25 200 VAL A O 1
ATOM 1647 N N . TYR A 1 201 ? -1.173 -6.209 13.107 1.00 95.69 201 TYR A N 1
ATOM 1648 C CA . TYR A 1 201 ? 0.188 -5.727 12.890 1.00 95.69 201 TYR A CA 1
ATOM 1649 C C . TYR A 1 201 ? 1.125 -6.895 12.570 1.00 95.69 201 TYR A C 1
ATOM 1651 O O . TYR A 1 201 ? 1.122 -7.905 13.272 1.00 95.69 201 TYR A O 1
ATOM 1659 N N . SER A 1 202 ? 1.961 -6.742 11.543 1.00 91.75 202 SER A N 1
ATOM 1660 C CA . SER A 1 202 ? 2.859 -7.800 11.069 1.00 91.75 202 SER A CA 1
ATOM 1661 C C . SER A 1 202 ? 4.041 -8.091 1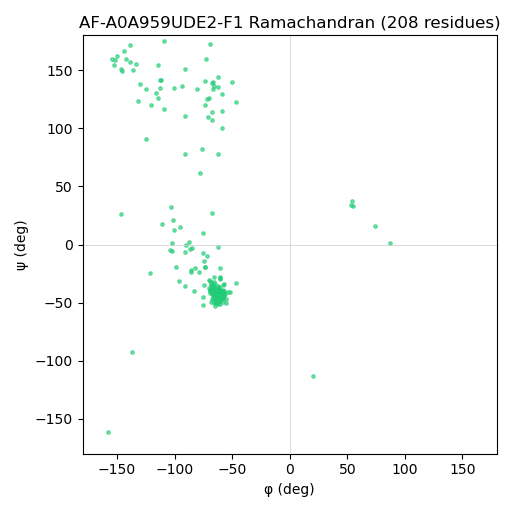1.998 1.00 91.75 202 SER A C 1
ATOM 1663 O O . SER A 1 202 ? 4.799 -9.015 11.732 1.00 91.75 202 SER A O 1
ATOM 1665 N N . GLY A 1 203 ? 4.276 -7.266 13.023 1.00 87.88 203 GLY A N 1
ATOM 1666 C CA . GLY A 1 203 ? 5.507 -7.308 13.820 1.00 87.88 203 GLY A CA 1
ATOM 1667 C C . GLY A 1 203 ? 6.660 -6.469 13.254 1.00 87.88 203 GLY A C 1
ATOM 1668 O O . GLY A 1 203 ? 7.733 -6.461 13.853 1.00 87.88 203 GLY A O 1
ATOM 1669 N N . TYR A 1 204 ? 6.460 -5.755 12.135 1.00 83.25 204 TYR A N 1
ATOM 1670 C CA . TYR A 1 204 ? 7.473 -4.856 11.567 1.00 83.25 204 TYR A CA 1
ATOM 1671 C C . TYR A 1 204 ? 6.901 -3.511 11.090 1.00 83.25 204 TYR A C 1
ATOM 1673 O O . TYR A 1 204 ? 6.805 -2.579 11.883 1.00 83.25 204 TYR A O 1
ATOM 1681 N N . ILE A 1 205 ? 6.523 -3.373 9.820 1.00 83.44 205 ILE A N 1
ATOM 1682 C CA . ILE A 1 205 ? 6.032 -2.093 9.269 1.00 83.44 205 ILE A CA 1
ATOM 1683 C C . ILE A 1 205 ? 4.627 -2.195 8.687 1.00 83.44 205 ILE A C 1
ATOM 1685 O O . ILE A 1 205 ? 3.921 -1.194 8.645 1.00 83.44 205 ILE A O 1
ATOM 1689 N N . ASN A 1 206 ? 4.203 -3.392 8.281 1.00 95.25 206 ASN A N 1
ATOM 1690 C CA . ASN A 1 206 ? 2.913 -3.587 7.642 1.00 95.25 206 ASN A CA 1
ATOM 1691 C C . ASN A 1 206 ? 1.824 -3.905 8.668 1.00 95.25 206 ASN A C 1
ATOM 1693 O O . ASN A 1 206 ? 2.041 -4.537 9.704 1.00 95.25 206 ASN A O 1
ATOM 1697 N N . HIS A 1 207 ? 0.620 -3.504 8.307 1.00 98.06 207 HIS A N 1
ATOM 1698 C CA . HIS A 1 207 ? -0.635 -3.961 8.864 1.00 98.06 207 HIS A CA 1
ATOM 1699 C C . HIS A 1 207 ? -1.400 -4.712 7.778 1.00 98.06 207 HIS A C 1
ATOM 1701 O O . HIS A 1 207 ? -1.219 -4.452 6.587 1.00 98.06 207 HIS A O 1
ATOM 1707 N N . TYR A 1 208 ? -2.269 -5.621 8.201 1.00 97.81 208 TYR A N 1
ATOM 1708 C CA . TYR A 1 208 ? -3.137 -6.406 7.333 1.00 97.81 208 TYR A CA 1
ATOM 1709 C C . TYR A 1 208 ? -4.555 -6.413 7.887 1.00 97.81 208 TYR A C 1
ATOM 1711 O O . TYR A 1 208 ? -4.759 -6.241 9.088 1.00 97.81 208 TYR A O 1
ATOM 1719 N N . LEU A 1 209 ? -5.545 -6.623 7.023 1.00 97.25 209 LEU A N 1
ATOM 1720 C CA . LEU A 1 209 ? -6.890 -6.951 7.492 1.00 97.25 209 LEU A CA 1
ATOM 1721 C C . LEU A 1 209 ? -6.879 -8.342 8.141 1.00 97.25 209 LEU A C 1
ATOM 1723 O O . LEU A 1 209 ? -6.191 -9.234 7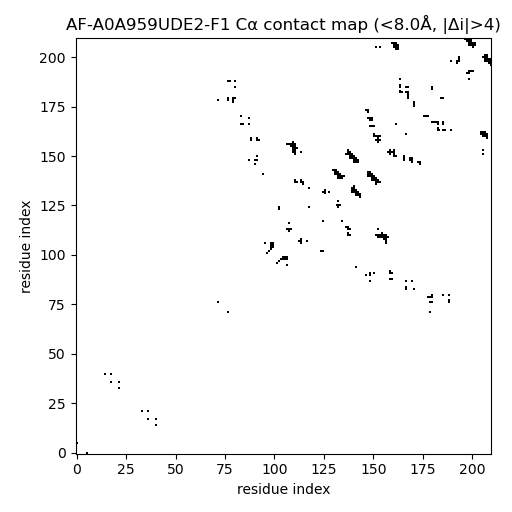.645 1.00 97.25 209 LEU A O 1
ATOM 1727 N N . ALA A 1 210 ? -7.599 -8.475 9.258 1.00 92.38 210 ALA A N 1
ATOM 1728 C CA . ALA A 1 210 ? -7.736 -9.721 10.017 1.00 92.38 210 ALA A CA 1
ATOM 1729 C C . ALA A 1 210 ? -8.647 -10.746 9.326 1.00 92.38 210 ALA A C 1
ATOM 1731 O O . ALA A 1 210 ? -9.603 -10.315 8.637 1.00 92.38 210 ALA A O 1
#

Radius of gyration: 23.3 Å; Cα contacts (8 Å, |Δi|>4): 195; chains: 1; bounding box: 40×55×66 Å

Foldseek 3Di:
DDPVVVVVVVVVVVVVVLVVVCVVCVPPPPVVVVVVSVVVVVVVVVVVVVVVVVVVVPPVPVPPPDPPPDDDDLVQQLVVLVVLLVVQLVVLVVVQCCCCVVLVQDQDQALVSVVVRCVVCVPSQPPDPQWNWADDRSWIWIDHPQFTFTDHAHGRSNSSWDALVRSQCRCVRNVPDDPSNHSVSSVVSQVVCVVVQQWDDRVPGTIDGD